Protein AF-A0A2X2BT70-F1 (afdb_monomer_lite)

Foldseek 3Di:
DCLCLLQLLVCVVVVLVVVVVVVVVVPPPDDDDDDDDDDDDDPPPPPVPPPPPPPCVPDPPPVPPPPPPPPPVVCPVVVCVVVVVVCCVVVVDQKDKDWDDDPPDIDIDIDHAPDPPGPHIDDPPDDDDPPSVSLVVSVVVVVVCVVVVNDDQQAACQVVAPPPADAAFPDPVFGQGNVLSSQQQQQDDPDQPDDDPPDDPSPPDHPVNSRVSRNPDYGDHGGPPDHDDD

Radius of gyration: 25.22 Å; chains: 1; bounding box: 79×51×59 Å

Secondary structure (DSSP, 8-state):
-HHHHHHHHHHHHHHHHHHHHHHHGGGSS--------------------------TTSS--GGGS-----S-TTSHHHHHHHHHHHHHHHH--SEEEEEEEETTEEEEEEEE-SSTT--PPP-TT-----GGGHHHHHHHHHHHHHHTTS--TTSBGGGG-STTPPPP-SSTT---BHHHHHTT-S---SSPTTPPTTPPTT--S-HHHHHHHHTT---SS-TTS-PPP-

InterPro domains:
  IPR001466 Beta-lactamase-related [PF00144] (81-197)
  IPR012338 Beta-lactamase/transpeptidase-like [G3DSA:3.40.710.10] (72-228)
  IPR012338 Beta-lactamase/transpeptidase-like [SSF56601] (76-225)

Organism: Proteus mirabilis (NCBI:txid584)

pLDDT: mean 76.29, std 24.92, range [29.11, 98.25]

Sequence (230 aa):
MADLFCSLFFHLTRYVDHKMKKHLLKYLLIPVALLTLNACSQRATVTPTLPAKFNQHNVPELSQWPTTLSPKANNSREIFDKYAQQIYQKSNPQGMVIVMINNTQSLNRAFGTTSPDSRQTPSMNSLIRIASITKLMTSEVMLKLQDDGKLLVTDPLQKYSYYGVDIPLVNNQSPIRLYHLATHTSGFPREQPGGKWGRPVFIWPTHGDRWNWLKKASLTTPAGQSALLF

Structure (mmCIF, N/CA/C/O backbone):
data_AF-A0A2X2BT70-F1
#
_entry.id   AF-A0A2X2BT70-F1
#
loop_
_atom_site.group_PDB
_atom_site.id
_atom_site.type_symbol
_atom_site.label_atom_id
_atom_site.label_alt_id
_atom_site.label_comp_id
_atom_site.label_asym_id
_atom_site.label_entity_id
_atom_site.label_seq_id
_atom_site.pdbx_PDB_ins_code
_atom_site.Cartn_x
_atom_site.Cartn_y
_atom_site.Cartn_z
_atom_site.occupancy
_atom_site.B_iso_or_equiv
_atom_site.auth_seq_id
_atom_site.auth_comp_id
_atom_site.auth_asym_id
_atom_site.auth_atom_id
_atom_site.pdbx_PDB_model_num
ATOM 1 N N . MET A 1 1 ? 3.195 2.213 8.138 1.00 38.44 1 MET A N 1
ATOM 2 C CA . MET A 1 1 ? 1.776 2.688 8.123 1.00 38.44 1 MET A CA 1
ATOM 3 C C . MET A 1 1 ? 1.007 1.919 7.096 1.00 38.44 1 MET A C 1
ATOM 5 O O . MET A 1 1 ? -0.106 1.466 7.331 1.00 38.44 1 MET A O 1
ATOM 9 N N . ALA A 1 2 ? 1.689 1.710 5.972 1.00 29.11 2 ALA A N 1
ATOM 10 C CA . ALA A 1 2 ? 1.466 0.651 5.020 1.00 29.11 2 ALA A CA 1
ATOM 11 C C . ALA A 1 2 ? 1.182 -0.719 5.632 1.00 29.11 2 ALA A C 1
ATOM 13 O O . ALA A 1 2 ? 0.254 -1.366 5.167 1.00 29.11 2 ALA A O 1
ATOM 14 N N . ASP A 1 3 ? 1.921 -1.145 6.658 1.00 41.78 3 ASP A N 1
ATOM 15 C CA . ASP A 1 3 ? 1.785 -2.522 7.133 1.00 41.78 3 ASP A CA 1
ATOM 16 C C . ASP A 1 3 ? 0.487 -2.745 7.913 1.00 41.78 3 ASP A C 1
ATOM 18 O O . ASP A 1 3 ? -0.073 -3.831 7.822 1.00 41.78 3 ASP A O 1
ATOM 22 N N . LEU A 1 4 ? -0.067 -1.732 8.592 1.00 45.22 4 LEU A N 1
ATOM 23 C CA . LEU A 1 4 ? -1.409 -1.835 9.175 1.00 45.22 4 LEU A CA 1
ATOM 24 C C . LEU A 1 4 ? -2.490 -1.756 8.091 1.00 45.22 4 LEU A C 1
ATOM 26 O O . LEU A 1 4 ? -3.261 -2.699 7.982 1.00 45.22 4 LEU A O 1
ATOM 30 N N . PHE A 1 5 ? -2.528 -0.725 7.239 1.00 46.59 5 PHE A N 1
ATOM 31 C CA . PHE A 1 5 ? -3.588 -0.607 6.220 1.00 46.59 5 PHE A CA 1
ATOM 32 C C . PHE A 1 5 ? -3.583 -1.768 5.214 1.00 46.59 5 PHE A C 1
ATOM 34 O O . PHE A 1 5 ? -4.603 -2.425 5.018 1.00 46.59 5 PHE A O 1
ATOM 41 N N . CYS A 1 6 ? -2.424 -2.075 4.626 1.00 38.56 6 CYS A N 1
ATOM 42 C CA . CYS A 1 6 ? -2.288 -3.144 3.642 1.00 38.56 6 CYS A CA 1
ATOM 43 C C . CYS A 1 6 ? -2.606 -4.508 4.276 1.00 38.56 6 CYS A C 1
ATOM 45 O O . CYS A 1 6 ? -3.385 -5.283 3.724 1.00 38.56 6 CYS A O 1
ATOM 47 N N . SER A 1 7 ? -2.106 -4.782 5.487 1.00 46.34 7 SER A N 1
ATOM 48 C CA . SER A 1 7 ? -2.337 -6.083 6.124 1.00 46.34 7 SER A CA 1
ATOM 49 C C . SER A 1 7 ? -3.709 -6.231 6.796 1.00 46.34 7 SER A C 1
ATOM 51 O O . SER A 1 7 ? -4.182 -7.362 6.928 1.00 46.34 7 SER A O 1
ATOM 53 N N . LEU A 1 8 ? -4.364 -5.152 7.247 1.00 46.44 8 LEU A N 1
ATOM 54 C CA . LEU A 1 8 ? -5.773 -5.198 7.675 1.00 46.44 8 LEU A CA 1
ATOM 55 C C . LEU A 1 8 ? -6.682 -5.479 6.475 1.00 46.44 8 LEU A C 1
ATOM 57 O O . LEU A 1 8 ? -7.614 -6.275 6.571 1.00 46.44 8 LEU A O 1
ATOM 61 N N . PHE A 1 9 ? -6.377 -4.882 5.328 1.00 46.59 9 PHE A N 1
ATOM 62 C CA . PHE A 1 9 ? -7.241 -4.956 4.164 1.00 46.59 9 PHE A CA 1
ATOM 63 C C . PHE A 1 9 ? -7.140 -6.283 3.391 1.00 46.59 9 PHE A C 1
ATOM 65 O O . PHE A 1 9 ? -8.173 -6.827 3.002 1.00 46.59 9 PHE A O 1
ATOM 72 N N . PHE A 1 10 ? -5.954 -6.901 3.276 1.00 42.78 10 PHE A N 1
ATOM 73 C CA . PHE A 1 10 ? -5.817 -8.266 2.719 1.00 42.78 10 PHE A CA 1
ATOM 74 C C . PHE A 1 10 ? -6.661 -9.329 3.454 1.00 42.78 10 PHE A C 1
ATOM 76 O O . PHE A 1 10 ? -6.827 -10.437 2.950 1.00 42.78 10 PHE A O 1
ATOM 83 N N . HIS A 1 11 ? -7.177 -9.025 4.651 1.00 47.62 11 HIS A N 1
ATOM 84 C CA . HIS A 1 11 ? -8.076 -9.902 5.403 1.00 47.62 11 HIS A CA 1
ATOM 85 C C . HIS A 1 11 ? -9.544 -9.447 5.393 1.00 47.62 11 HIS A C 1
ATOM 87 O O . HIS A 1 11 ? -10.414 -10.279 5.637 1.00 47.62 11 HIS A O 1
ATOM 93 N N . LEU A 1 12 ? -9.857 -8.192 5.041 1.00 46.84 12 LEU A N 1
A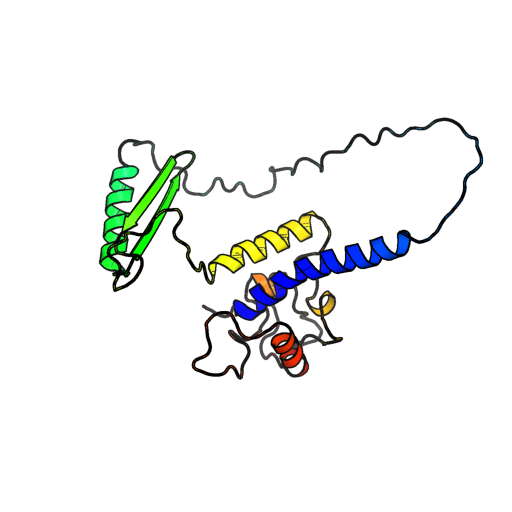TOM 94 C CA . LEU A 1 12 ? -11.241 -7.766 4.771 1.00 46.84 12 LEU A CA 1
ATOM 95 C C . LEU A 1 12 ? -11.845 -8.569 3.610 1.00 46.84 12 LEU A C 1
ATOM 97 O O . LEU A 1 12 ? -12.989 -9.012 3.692 1.00 46.84 12 LEU A O 1
ATOM 101 N N . THR A 1 13 ? -11.048 -8.862 2.582 1.00 38.34 13 THR A N 1
ATOM 102 C CA . THR A 1 13 ? -11.440 -9.765 1.488 1.00 38.34 13 THR A CA 1
ATOM 103 C C . THR A 1 13 ? -11.737 -11.182 1.986 1.00 38.34 13 THR A C 1
ATOM 105 O O . THR A 1 13 ? -12.748 -11.768 1.603 1.00 38.34 13 THR A O 1
ATOM 108 N N . ARG A 1 14 ? -10.921 -11.712 2.911 1.00 44.56 14 ARG A N 1
ATOM 109 C CA . ARG A 1 14 ? -11.158 -13.019 3.552 1.00 44.56 14 ARG A CA 1
ATOM 110 C C . ARG A 1 14 ? -12.390 -13.030 4.463 1.00 44.56 14 ARG A C 1
ATOM 112 O O . ARG A 1 14 ? -13.030 -14.070 4.569 1.00 44.56 14 ARG A O 1
ATOM 119 N N . TYR A 1 15 ? -12.747 -11.915 5.105 1.00 50.72 15 TYR A N 1
ATOM 120 C CA . TYR A 1 15 ? -13.965 -11.812 5.923 1.00 50.72 15 TYR A CA 1
ATOM 121 C C . TYR A 1 15 ? -15.234 -11.910 5.085 1.00 50.72 15 TYR A C 1
ATOM 123 O O . TYR A 1 15 ? -16.140 -12.663 5.441 1.00 50.72 15 TYR A O 1
ATOM 131 N N . VAL A 1 16 ? -15.295 -11.171 3.972 1.00 52.75 16 VAL A N 1
ATOM 132 C CA . VAL A 1 16 ? -16.426 -11.239 3.036 1.00 52.75 16 VAL A CA 1
ATOM 133 C C . VAL A 1 16 ? -16.605 -12.681 2.553 1.00 52.75 16 VAL A C 1
ATOM 135 O O . VAL A 1 16 ? -17.711 -13.217 2.619 1.00 52.75 16 VAL A O 1
ATOM 138 N N . ASP A 1 17 ? -15.508 -13.342 2.182 1.00 44.97 17 ASP A N 1
ATOM 139 C CA . ASP A 1 17 ? -15.514 -14.732 1.717 1.00 44.97 17 ASP A CA 1
ATOM 140 C C . ASP A 1 17 ? -15.921 -15.729 2.834 1.00 44.97 17 ASP A C 1
ATOM 142 O O . ASP A 1 17 ? -16.786 -16.593 2.655 1.00 44.97 17 ASP A O 1
ATOM 146 N N . HIS A 1 18 ? -15.405 -15.557 4.058 1.00 42.81 18 HIS A N 1
ATOM 147 C CA . HIS A 1 18 ? -15.751 -16.411 5.202 1.00 42.81 18 HIS A CA 1
ATOM 148 C C . HIS A 1 18 ? -17.211 -16.226 5.663 1.00 42.81 18 HIS A C 1
ATOM 150 O O . HIS A 1 18 ? -17.882 -17.211 6.003 1.00 42.81 18 HIS A O 1
ATOM 156 N N . LYS A 1 19 ? -17.737 -14.993 5.693 1.00 44.28 19 LYS A N 1
ATOM 157 C CA . LYS A 1 19 ? -19.137 -14.720 6.067 1.00 44.28 19 LYS A CA 1
ATOM 158 C C . LYS A 1 19 ? -20.101 -15.306 5.030 1.00 44.28 19 LYS A C 1
ATOM 160 O O . LYS A 1 19 ? -21.119 -15.875 5.426 1.00 44.28 19 LYS A O 1
ATOM 165 N N . MET A 1 20 ? -19.747 -15.265 3.742 1.00 48.16 20 MET A N 1
ATOM 166 C CA . MET A 1 20 ? -20.510 -15.914 2.668 1.00 48.16 20 MET A CA 1
ATOM 167 C C . MET A 1 20 ? -20.534 -17.441 2.815 1.00 48.16 20 MET A C 1
ATOM 169 O O . MET A 1 20 ? -21.615 -18.031 2.805 1.00 48.16 20 MET A O 1
ATOM 173 N N . LYS A 1 21 ? -19.388 -18.094 3.058 1.00 46.50 21 LYS A N 1
ATOM 174 C CA . LYS A 1 21 ? -19.335 -19.555 3.273 1.00 46.50 21 LYS A CA 1
ATOM 175 C C . LYS A 1 21 ? -20.106 -20.020 4.508 1.00 46.50 21 LYS A C 1
ATOM 177 O O . LYS A 1 21 ? -20.779 -21.044 4.453 1.00 46.50 21 LYS A O 1
ATOM 182 N N . LYS A 1 22 ? -20.061 -19.267 5.613 1.00 45.66 22 LYS A N 1
ATOM 183 C CA . LYS A 1 22 ? -20.788 -19.619 6.848 1.00 45.66 22 LYS A CA 1
ATOM 184 C C . LYS A 1 22 ? -22.307 -19.472 6.697 1.00 45.66 22 LYS A C 1
ATOM 186 O O . LYS A 1 22 ? -23.046 -20.193 7.364 1.00 45.66 22 LYS A O 1
ATOM 191 N N . HIS A 1 23 ? -22.769 -18.568 5.828 1.00 48.38 23 HIS A N 1
ATOM 192 C CA . HIS A 1 23 ? -24.188 -18.459 5.489 1.00 48.38 23 HIS A CA 1
ATOM 193 C C . HIS A 1 23 ? -24.633 -19.533 4.491 1.00 48.38 23 HIS A C 1
ATOM 195 O O . HIS A 1 23 ? -25.683 -20.123 4.709 1.00 48.38 23 HIS A O 1
ATOM 201 N N . LEU A 1 24 ? -23.823 -19.857 3.477 1.00 48.59 24 LEU A N 1
ATOM 202 C CA . LEU A 1 24 ? -24.111 -20.926 2.508 1.00 48.59 24 LEU A CA 1
ATOM 203 C C . LEU A 1 24 ? -24.132 -22.325 3.146 1.00 48.59 24 LEU A C 1
ATOM 205 O O . LEU A 1 24 ? -25.005 -23.126 2.829 1.00 48.59 24 LEU A O 1
ATOM 209 N N . LEU A 1 25 ? -23.243 -22.605 4.106 1.00 40.69 25 LEU A N 1
ATOM 210 C CA . LEU A 1 25 ? -23.190 -23.907 4.784 1.00 40.69 25 LEU A CA 1
ATOM 211 C C . LEU A 1 25 ? -24.408 -24.166 5.692 1.00 40.69 25 LEU A C 1
ATOM 213 O O . LEU A 1 25 ? -24.753 -25.316 5.943 1.00 40.69 25 LEU A O 1
ATOM 217 N N . LYS A 1 26 ? -25.092 -23.110 6.157 1.00 46.50 26 LYS A N 1
ATOM 218 C CA . LYS A 1 26 ? -26.313 -23.235 6.973 1.00 46.50 26 LYS A CA 1
ATOM 219 C C . LYS A 1 26 ? -27.559 -23.612 6.167 1.00 46.50 26 LYS A C 1
ATOM 221 O O . LYS A 1 26 ? -28.517 -24.086 6.765 1.00 46.50 26 LYS A O 1
ATOM 226 N N . TYR A 1 27 ? -27.545 -23.437 4.846 1.00 53.91 27 TYR A N 1
ATOM 227 C CA . TYR A 1 27 ? -28.687 -23.742 3.976 1.00 53.91 27 TYR A CA 1
ATOM 228 C C . TYR A 1 27 ? -28.526 -25.051 3.185 1.00 53.91 27 TYR A C 1
ATOM 230 O O . TYR A 1 27 ? -29.408 -25.398 2.409 1.00 53.91 27 TYR A O 1
ATOM 238 N N . LEU A 1 28 ? -27.440 -25.806 3.403 1.00 45.28 28 LEU A N 1
ATOM 239 C CA . LEU A 1 28 ? -27.168 -27.071 2.702 1.00 45.28 28 LEU A CA 1
ATOM 240 C C . LEU A 1 28 ? -27.699 -28.327 3.437 1.00 45.28 28 LEU A C 1
ATOM 242 O O . LEU A 1 28 ? -27.498 -29.437 2.960 1.00 45.28 28 LEU A O 1
ATOM 246 N N . LEU A 1 29 ? -28.361 -28.191 4.594 1.00 39.81 29 LEU A N 1
ATOM 247 C CA . LEU A 1 29 ? -28.785 -29.334 5.430 1.00 39.81 29 LEU A CA 1
ATOM 248 C C . LEU A 1 29 ? -30.270 -29.320 5.834 1.00 39.81 29 LEU A C 1
ATOM 250 O O . LEU A 1 29 ? -30.625 -29.817 6.899 1.00 39.81 29 LEU A O 1
ATOM 254 N N . ILE A 1 30 ? -31.160 -28.786 4.996 1.00 42.28 30 ILE A N 1
ATOM 255 C CA . ILE A 1 30 ? -32.608 -28.943 5.200 1.00 42.28 30 ILE A CA 1
ATOM 256 C C . ILE A 1 30 ? -33.180 -29.699 3.991 1.00 42.28 30 ILE A C 1
ATOM 258 O O . ILE A 1 30 ? -33.215 -29.131 2.899 1.00 42.28 30 ILE A O 1
ATOM 262 N N . PRO A 1 31 ? -33.623 -30.962 4.138 1.00 48.47 31 PRO A N 1
ATOM 263 C CA . PRO A 1 31 ? -34.327 -31.661 3.077 1.00 48.47 31 PRO A CA 1
ATOM 264 C C . PRO A 1 31 ? -35.810 -31.280 3.153 1.00 48.47 31 PRO A C 1
ATOM 266 O O . PRO A 1 31 ? -36.484 -31.608 4.126 1.00 48.47 31 PRO A O 1
ATOM 269 N N . VAL A 1 32 ? -36.335 -30.590 2.140 1.00 39.47 32 VAL A N 1
ATOM 270 C CA . VAL A 1 32 ? -37.787 -30.415 1.985 1.00 39.47 32 VAL A CA 1
ATOM 271 C C . VAL A 1 32 ? -38.216 -31.068 0.684 1.00 39.47 32 VAL A C 1
ATOM 273 O O . VAL A 1 32 ? -37.882 -30.617 -0.411 1.00 39.47 32 VAL A O 1
ATOM 276 N N . ALA A 1 33 ? -38.921 -32.182 0.860 1.00 37.12 33 ALA A N 1
ATOM 277 C CA . ALA A 1 33 ? -39.651 -32.896 -0.165 1.00 37.12 33 ALA A CA 1
ATOM 278 C C . ALA A 1 33 ? -40.861 -32.079 -0.665 1.00 37.12 33 ALA A C 1
ATOM 280 O O . ALA A 1 33 ? -41.344 -31.155 -0.019 1.00 37.12 33 ALA A O 1
ATOM 281 N N . LEU A 1 34 ? -41.282 -32.449 -1.867 1.00 41.97 34 LEU A N 1
ATOM 282 C CA . LEU A 1 34 ? -42.057 -31.723 -2.871 1.00 41.97 34 LEU A CA 1
ATOM 283 C C . LEU A 1 34 ? -43.584 -31.632 -2.597 1.00 41.97 34 LEU A C 1
ATOM 285 O O . LEU A 1 34 ? -44.111 -32.469 -1.872 1.00 41.97 34 LEU A O 1
ATOM 289 N N . LEU A 1 35 ? -44.257 -30.742 -3.365 1.00 40.06 35 LEU A N 1
ATOM 290 C CA . LEU A 1 35 ? -45.689 -30.707 -3.797 1.00 40.06 35 LEU A CA 1
ATOM 291 C C . LEU A 1 35 ? -46.615 -29.744 -2.993 1.00 40.06 35 LEU A C 1
ATOM 293 O O . LEU A 1 35 ? -46.573 -29.745 -1.776 1.00 40.06 35 LEU A O 1
ATOM 297 N N . THR A 1 36 ? -47.480 -28.874 -3.557 1.00 39.12 36 THR A N 1
ATOM 298 C CA . THR A 1 36 ? -48.238 -28.869 -4.833 1.00 39.12 36 THR A CA 1
ATOM 299 C C . THR A 1 36 ? -48.623 -27.457 -5.363 1.00 39.12 36 THR A C 1
ATOM 301 O O . THR A 1 36 ? -48.727 -26.488 -4.623 1.00 39.12 36 THR A O 1
ATOM 304 N N . LEU A 1 37 ? -48.817 -27.449 -6.691 1.00 42.47 37 LEU A N 1
ATOM 305 C CA . LEU A 1 37 ? -49.589 -26.671 -7.688 1.00 42.47 37 LEU A CA 1
ATOM 306 C C . LEU A 1 37 ? -50.474 -25.429 -7.384 1.00 42.47 37 LEU A C 1
ATOM 308 O O . LEU A 1 37 ? -51.197 -25.346 -6.401 1.00 42.47 37 LEU A O 1
ATOM 312 N N . ASN A 1 38 ? -50.554 -24.627 -8.466 1.00 40.16 38 ASN A N 1
ATOM 313 C CA . ASN A 1 38 ? -51.571 -23.659 -8.924 1.00 40.16 38 ASN A CA 1
ATOM 314 C C . ASN A 1 38 ? -51.517 -22.203 -8.425 1.00 40.16 38 ASN A C 1
ATOM 316 O O . ASN A 1 38 ? -52.105 -21.862 -7.410 1.00 40.16 38 ASN A O 1
ATOM 320 N N . ALA A 1 39 ? -50.978 -21.307 -9.265 1.00 33.88 39 ALA A N 1
ATOM 321 C CA . ALA A 1 39 ? -51.803 -20.360 -10.031 1.00 33.88 39 ALA A CA 1
ATOM 322 C C . ALA A 1 39 ? -50.973 -19.552 -11.052 1.00 33.88 39 ALA A C 1
ATOM 324 O O . ALA A 1 39 ? -49.797 -19.259 -10.858 1.00 33.88 39 ALA A O 1
ATOM 325 N N . CYS A 1 40 ? -51.641 -19.241 -12.160 1.00 31.59 40 CYS A N 1
ATOM 326 C CA . CYS A 1 40 ? -51.244 -18.492 -13.345 1.00 31.59 40 CYS A CA 1
ATOM 327 C C . CYS A 1 40 ? -50.223 -17.348 -13.207 1.00 31.59 40 CYS A C 1
ATOM 329 O O . CYS A 1 40 ? -50.360 -16.438 -12.400 1.00 31.59 40 CYS A O 1
ATOM 331 N N . SER A 1 41 ? -49.343 -17.325 -14.213 1.00 42.22 41 SER A N 1
ATOM 332 C CA . SER A 1 41 ? -49.025 -16.155 -15.041 1.00 42.22 41 SER A CA 1
ATOM 333 C C . SER A 1 41 ? -48.640 -14.866 -14.314 1.00 42.22 41 SER A C 1
ATOM 335 O O . SER A 1 41 ? -49.427 -13.932 -14.222 1.00 42.22 41 SER A O 1
ATOM 337 N N . GLN A 1 42 ? -47.358 -14.776 -13.974 1.00 34.75 42 GLN A N 1
ATOM 338 C CA . GLN A 1 42 ? -46.485 -13.691 -14.428 1.00 34.75 42 GLN A CA 1
ATOM 339 C C . GLN A 1 42 ? -45.047 -14.197 -14.315 1.00 34.75 42 GLN A C 1
ATOM 341 O O . GLN A 1 42 ? -44.414 -14.131 -13.263 1.00 34.75 42 GLN A O 1
ATOM 346 N N . ARG A 1 43 ? -44.503 -14.731 -15.414 1.00 37.19 43 ARG A N 1
ATOM 347 C CA . ARG A 1 43 ? -43.050 -14.785 -15.545 1.00 37.19 43 ARG A CA 1
ATOM 348 C C . ARG A 1 43 ? -42.630 -13.347 -15.799 1.00 37.19 43 ARG A C 1
ATOM 350 O O . ARG A 1 43 ? -42.645 -12.896 -16.938 1.00 37.19 43 ARG A O 1
ATOM 357 N N . ALA A 1 44 ? -42.320 -12.612 -14.734 1.00 36.81 44 ALA A N 1
ATOM 358 C CA . ALA A 1 44 ? -41.473 -11.448 -14.886 1.00 36.81 44 ALA A CA 1
ATOM 359 C C . ALA A 1 44 ? -40.180 -11.986 -15.495 1.00 36.81 44 ALA A C 1
ATOM 361 O O . ALA A 1 44 ? -39.418 -12.709 -14.848 1.00 36.81 44 ALA A O 1
ATOM 362 N N . THR A 1 45 ? -39.987 -11.733 -16.784 1.00 30.09 45 THR A N 1
ATOM 363 C CA . THR A 1 45 ? -38.677 -11.802 -17.401 1.00 30.09 45 THR A CA 1
ATOM 364 C C . THR A 1 45 ? -37.833 -10.850 -16.572 1.00 30.09 45 THR A C 1
ATOM 366 O O . THR A 1 45 ? -37.910 -9.635 -16.733 1.00 30.09 45 THR A O 1
ATOM 369 N N . VAL A 1 46 ? -37.077 -11.385 -15.613 1.00 34.44 46 VAL A N 1
ATOM 370 C CA . VAL A 1 46 ? -35.931 -10.670 -15.073 1.00 34.44 46 VAL A CA 1
ATOM 371 C C . VAL A 1 46 ? -34.948 -10.676 -16.227 1.00 34.44 46 VAL A C 1
ATOM 373 O O . VAL A 1 46 ? -34.089 -11.547 -16.348 1.00 34.44 46 VAL A O 1
ATOM 376 N N . THR A 1 47 ? -35.160 -9.742 -17.154 1.00 31.25 47 THR A N 1
ATOM 377 C CA . THR A 1 47 ? -34.101 -9.247 -18.011 1.00 31.25 47 THR A CA 1
ATOM 378 C C . THR A 1 47 ? -32.946 -8.993 -17.056 1.00 31.25 47 THR A C 1
ATOM 380 O O . THR A 1 47 ? -33.166 -8.316 -16.047 1.00 31.25 47 THR A O 1
ATOM 383 N N . PRO A 1 48 ? -31.754 -9.564 -17.278 1.00 33.53 48 PRO A N 1
ATOM 384 C CA . PRO A 1 48 ? -30.602 -9.137 -16.521 1.00 33.53 48 PRO A CA 1
ATOM 385 C C . PRO A 1 48 ? -30.458 -7.657 -16.846 1.00 33.53 48 PRO A C 1
ATOM 387 O O . PRO A 1 48 ? -30.016 -7.285 -17.934 1.00 33.53 48 PRO A O 1
ATOM 390 N N . THR A 1 49 ? -30.935 -6.800 -15.946 1.00 31.52 49 THR A N 1
ATOM 391 C CA . THR A 1 49 ? -30.619 -5.390 -15.984 1.00 31.52 49 THR A CA 1
ATOM 392 C C . THR A 1 49 ? -29.126 -5.390 -15.747 1.00 31.52 49 THR A C 1
ATOM 394 O O . THR A 1 49 ? -28.662 -5.563 -14.619 1.00 31.52 49 THR A O 1
ATOM 397 N N . LEU A 1 50 ? -28.368 -5.303 -16.845 1.00 38.66 50 LEU A N 1
ATOM 398 C CA . LEU A 1 50 ? -26.999 -4.825 -16.811 1.00 38.66 50 LEU A CA 1
ATOM 399 C C . LEU A 1 50 ? -26.991 -3.695 -15.781 1.00 38.66 50 LEU A C 1
ATOM 401 O O . LEU A 1 50 ? -27.876 -2.829 -15.875 1.00 38.66 50 LEU A O 1
ATOM 405 N N . PRO A 1 51 ? -26.088 -3.724 -14.781 1.00 41.16 51 PRO A N 1
ATOM 406 C CA . PRO A 1 51 ? -25.976 -2.613 -13.851 1.00 41.16 51 PRO A CA 1
ATOM 407 C C . PRO A 1 51 ? -25.981 -1.348 -14.696 1.00 41.16 51 PRO A C 1
ATOM 409 O O . PRO A 1 51 ? -25.309 -1.319 -15.735 1.00 41.16 51 PRO A O 1
ATOM 412 N N . ALA A 1 52 ? -26.852 -0.399 -14.324 1.00 36.69 52 ALA A N 1
ATOM 413 C CA . ALA A 1 52 ? -27.056 0.838 -15.061 1.00 36.69 52 ALA A CA 1
ATOM 414 C C . ALA A 1 52 ? -25.693 1.296 -15.561 1.00 36.69 52 ALA A C 1
ATOM 416 O O . ALA A 1 52 ? -24.787 1.444 -14.734 1.00 36.69 52 ALA A O 1
ATOM 417 N N . LYS A 1 53 ? -25.531 1.375 -16.898 1.00 31.16 53 LYS A N 1
ATOM 418 C CA . LYS A 1 53 ? -24.290 1.828 -17.533 1.00 31.16 53 LYS A CA 1
ATOM 419 C C . LYS A 1 53 ? -23.798 2.968 -16.675 1.00 31.16 53 LYS A C 1
ATOM 421 O O . LYS A 1 53 ? -24.533 3.941 -16.514 1.00 31.16 53 LYS A O 1
ATOM 426 N N . PHE A 1 54 ? -22.640 2.776 -16.054 1.00 34.34 54 PHE A N 1
ATOM 427 C CA . PHE A 1 54 ? -22.033 3.791 -15.226 1.00 34.34 54 PHE A CA 1
ATOM 428 C C . PHE A 1 54 ? -22.074 5.073 -16.051 1.00 34.34 54 PHE A C 1
ATOM 430 O O . PHE A 1 54 ? -21.471 5.127 -17.125 1.00 34.34 54 PHE A O 1
ATOM 437 N N . ASN A 1 55 ? -22.926 6.020 -15.650 1.00 36.69 55 ASN A N 1
ATOM 438 C CA . ASN A 1 55 ? -23.154 7.227 -16.422 1.00 36.69 55 ASN A CA 1
ATOM 439 C C . ASN A 1 55 ? -21.871 8.030 -16.260 1.00 36.69 55 ASN A C 1
ATOM 441 O O . ASN A 1 55 ? -21.690 8.768 -15.294 1.00 36.69 55 ASN A O 1
ATOM 445 N N . GLN A 1 56 ? -20.957 7.837 -17.211 1.00 38.41 56 GLN A N 1
ATOM 446 C CA . GLN A 1 56 ? -19.655 8.494 -17.287 1.00 38.41 56 GLN A CA 1
ATOM 447 C C . GLN A 1 56 ? -19.773 10.024 -17.359 1.00 38.41 56 GLN A C 1
ATOM 449 O O . GLN A 1 56 ? -18.764 10.708 -17.380 1.00 38.41 56 GLN A O 1
ATOM 454 N N . HIS A 1 57 ? -20.988 10.574 -17.392 1.00 35.28 57 HIS A N 1
ATOM 455 C CA . HIS A 1 57 ? -21.246 11.999 -17.545 1.00 35.28 57 HIS A CA 1
ATOM 456 C C . HIS A 1 57 ? -20.918 12.831 -16.296 1.00 35.28 57 HIS A C 1
ATOM 458 O O . HIS A 1 57 ? -20.756 14.037 -16.431 1.00 35.28 57 HIS A O 1
ATOM 464 N N . ASN A 1 58 ? -20.754 12.218 -15.113 1.00 36.31 58 ASN A N 1
ATOM 465 C CA . ASN A 1 58 ? -20.415 12.946 -13.877 1.00 36.31 58 ASN A CA 1
ATOM 466 C C . ASN A 1 58 ? -19.181 12.410 -13.132 1.00 36.31 58 ASN A C 1
ATOM 468 O O . ASN A 1 58 ? -18.886 12.865 -12.026 1.00 36.31 58 ASN A O 1
ATOM 472 N N . VAL A 1 59 ? -18.427 11.482 -13.723 1.00 36.16 59 VAL A N 1
ATOM 473 C CA . VAL A 1 59 ? -17.027 11.315 -13.319 1.00 36.16 59 VAL A CA 1
ATOM 474 C C . VAL A 1 59 ? -16.259 12.409 -14.039 1.00 36.16 59 VAL A C 1
ATOM 476 O O . VAL A 1 59 ? -16.440 12.513 -15.251 1.00 36.16 59 VAL A O 1
ATOM 479 N N . PRO A 1 60 ? -15.444 13.236 -13.352 1.00 36.81 60 PRO A N 1
ATOM 480 C CA . PRO A 1 60 ? -14.517 14.107 -14.051 1.00 36.81 60 PRO A CA 1
ATOM 481 C C . PRO A 1 60 ? -13.723 13.202 -14.977 1.00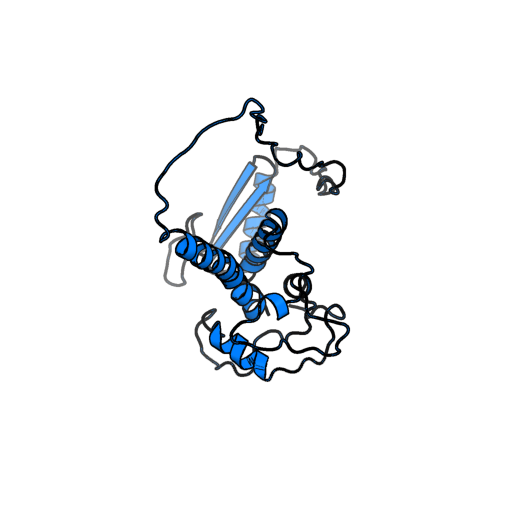 36.81 60 PRO A C 1
ATOM 483 O O . PRO A 1 60 ? -12.981 12.332 -14.514 1.00 36.81 60 PRO A O 1
ATOM 486 N N . GLU A 1 61 ? -13.980 13.330 -16.274 1.00 37.56 61 GLU A N 1
ATOM 487 C CA . GLU A 1 61 ? -13.252 12.610 -17.290 1.00 37.56 61 GLU A CA 1
ATOM 488 C C . GLU A 1 61 ? -11.771 12.803 -16.951 1.00 37.56 61 GLU A C 1
ATOM 490 O O . GLU A 1 61 ? -11.297 13.925 -16.751 1.00 37.56 61 GLU A O 1
ATOM 495 N N . LEU A 1 62 ? -11.020 11.710 -16.829 1.00 39.44 62 LEU A N 1
ATOM 496 C CA . LEU A 1 62 ? -9.564 11.763 -16.685 1.00 39.44 62 LEU A CA 1
ATOM 497 C C . LEU A 1 62 ? -8.907 12.287 -17.988 1.00 39.44 62 LEU A C 1
ATOM 499 O O . LEU A 1 62 ? -7.778 11.926 -18.299 1.00 39.44 62 LEU A O 1
ATOM 503 N N . SER A 1 63 ? -9.598 13.135 -18.757 1.00 40.38 63 SER A N 1
ATOM 504 C CA . SER A 1 63 ? -9.161 13.785 -19.992 1.00 40.38 63 SER A CA 1
ATOM 505 C C . SER A 1 63 ? -8.222 14.958 -19.748 1.00 40.38 63 SER A C 1
ATOM 507 O O . SER A 1 63 ? -7.581 15.423 -20.682 1.00 40.38 63 SER A O 1
ATOM 509 N N . GLN A 1 64 ? -8.067 15.411 -18.500 1.00 41.50 64 GLN A N 1
ATOM 510 C CA . GLN A 1 64 ? -7.129 16.488 -18.169 1.00 41.50 64 GLN A CA 1
ATOM 511 C C . GLN A 1 64 ? -5.705 16.019 -17.828 1.00 41.50 64 GLN A C 1
ATOM 513 O O . GLN A 1 64 ? -4.885 16.818 -17.377 1.00 41.50 64 GLN A O 1
ATOM 518 N N . TRP A 1 65 ? -5.357 14.750 -18.070 1.00 31.34 65 TRP A N 1
ATOM 519 C CA . TRP A 1 65 ? -3.941 14.447 -18.296 1.00 31.34 65 TRP A CA 1
ATOM 520 C C . TRP A 1 65 ? -3.541 15.202 -19.563 1.00 31.34 65 TRP A C 1
ATOM 522 O O . TRP A 1 65 ? -4.254 15.054 -20.555 1.00 31.34 65 TRP A O 1
ATOM 532 N N . PRO A 1 66 ? -2.470 16.018 -19.563 1.00 35.84 66 PRO A N 1
ATOM 533 C CA . PRO A 1 66 ? -2.125 16.851 -20.709 1.00 35.84 66 PRO A CA 1
ATOM 534 C C . PRO A 1 66 ? -2.008 15.981 -21.963 1.00 35.84 66 PRO A C 1
ATOM 536 O O . PRO A 1 66 ? -1.007 15.304 -22.182 1.00 35.84 66 PRO A O 1
ATOM 539 N N . THR A 1 67 ? -3.058 15.980 -22.788 1.00 46.66 67 THR A N 1
ATOM 540 C CA . THR A 1 67 ? -3.119 15.203 -24.033 1.00 46.66 67 THR A CA 1
ATOM 541 C C . THR A 1 67 ? -2.343 15.910 -25.141 1.00 46.66 67 THR A C 1
ATOM 543 O O . THR A 1 67 ? -2.121 15.362 -26.215 1.00 46.66 67 THR A O 1
ATOM 546 N N . THR A 1 68 ? -1.831 17.110 -24.866 1.00 41.31 68 THR A N 1
ATOM 547 C CA . THR A 1 68 ? -0.875 17.815 -25.714 1.00 41.31 68 THR A CA 1
ATOM 548 C C . THR A 1 68 ? 0.554 17.325 -25.474 1.00 41.31 68 THR A C 1
ATOM 550 O O . THR A 1 68 ? 1.483 18.123 -25.360 1.00 41.31 68 THR A O 1
ATOM 553 N N . LEU A 1 69 ? 0.773 16.008 -25.468 1.00 46.69 69 LEU A N 1
ATOM 554 C CA . LEU A 1 69 ? 1.990 15.495 -26.089 1.00 46.69 69 LEU A CA 1
ATOM 555 C C . LEU A 1 69 ? 1.707 15.476 -27.588 1.00 46.69 69 LEU A C 1
ATOM 557 O O . LEU A 1 69 ? 1.210 14.505 -28.148 1.00 46.69 69 LEU A O 1
ATOM 561 N N . SER A 1 70 ? 1.954 16.641 -28.188 1.00 42.41 70 SER A N 1
ATOM 562 C CA . SER A 1 70 ? 1.926 16.903 -29.624 1.00 42.41 70 SER A CA 1
ATOM 563 C C . SER A 1 70 ? 2.398 15.682 -30.432 1.00 42.41 70 SER A C 1
ATOM 565 O O . SER A 1 70 ? 3.436 15.101 -30.091 1.00 42.41 70 SER A O 1
ATOM 567 N N . PRO A 1 71 ? 1.688 15.285 -31.506 1.00 49.31 71 PRO A N 1
ATOM 568 C CA . PRO A 1 71 ? 2.071 14.163 -32.346 1.00 49.31 71 PRO A CA 1
ATOM 569 C C . PRO A 1 71 ? 3.286 14.546 -33.200 1.00 49.31 71 PRO A C 1
ATOM 571 O O . PRO A 1 71 ? 3.197 14.785 -34.399 1.00 49.31 71 PRO A O 1
ATOM 574 N N . LYS A 1 72 ? 4.468 14.550 -32.588 1.00 50.19 72 LYS A N 1
ATOM 575 C CA . LYS A 1 72 ? 5.701 14.166 -33.275 1.00 50.19 72 LYS A CA 1
ATOM 576 C C . LYS A 1 72 ? 6.037 12.756 -32.817 1.00 50.19 72 LYS A C 1
ATOM 578 O O . LYS A 1 72 ? 6.919 12.539 -31.990 1.00 50.19 72 LYS A O 1
ATOM 583 N N . ALA A 1 73 ? 5.308 11.791 -33.375 1.00 53.84 73 ALA A N 1
ATOM 584 C CA . ALA A 1 73 ? 5.424 10.354 -33.121 1.00 53.84 73 ALA A CA 1
ATOM 585 C C . ALA A 1 73 ? 6.795 9.737 -33.490 1.00 53.84 73 ALA A C 1
ATOM 587 O O . ALA A 1 73 ? 6.952 8.521 -33.472 1.00 53.84 73 ALA A O 1
ATOM 588 N N . ASN A 1 74 ? 7.812 10.556 -33.765 1.00 54.88 74 ASN A N 1
ATOM 589 C CA . ASN A 1 74 ? 9.120 10.108 -34.229 1.00 54.88 74 ASN A CA 1
ATOM 590 C C . ASN A 1 74 ? 10.178 10.110 -33.107 1.00 54.88 74 ASN A C 1
ATOM 592 O O . ASN A 1 74 ? 11.290 9.665 -33.349 1.00 54.88 74 ASN A O 1
ATOM 596 N N . ASN A 1 75 ? 9.853 10.585 -31.890 1.00 77.75 75 ASN A N 1
ATOM 597 C CA . ASN A 1 75 ? 10.836 10.759 -30.804 1.00 77.75 75 ASN A CA 1
ATOM 598 C C . ASN A 1 75 ? 10.420 10.139 -29.445 1.00 77.75 75 ASN A C 1
ATOM 600 O O . ASN A 1 75 ? 11.172 10.215 -28.483 1.00 77.75 75 ASN A O 1
ATOM 604 N N . SER A 1 76 ? 9.249 9.496 -29.299 1.00 85.25 76 SER A N 1
ATOM 605 C CA . SER A 1 76 ? 8.843 8.940 -27.984 1.00 85.25 76 SER A CA 1
ATOM 606 C C . SER A 1 76 ? 9.814 7.871 -27.472 1.00 85.25 76 SER A C 1
ATOM 608 O O . SER A 1 76 ? 10.138 7.842 -26.286 1.00 85.25 76 SER A O 1
ATOM 610 N N . ARG A 1 77 ? 10.327 7.029 -28.378 1.00 88.81 77 ARG A N 1
ATOM 611 C CA . ARG A 1 77 ? 11.333 6.008 -28.072 1.00 88.81 77 ARG A CA 1
ATOM 612 C C . ARG A 1 77 ? 12.696 6.606 -27.746 1.00 88.81 77 ARG A C 1
ATOM 614 O O . ARG A 1 77 ? 13.294 6.193 -26.767 1.00 88.81 77 ARG A O 1
ATOM 621 N N . GLU A 1 78 ? 13.175 7.568 -28.526 1.00 91.00 78 GLU A N 1
ATOM 622 C CA . GLU A 1 78 ? 14.474 8.202 -28.275 1.00 91.00 78 GLU A CA 1
ATOM 623 C C . GLU A 1 78 ? 14.449 9.024 -26.970 1.00 91.00 78 GLU A C 1
ATOM 625 O O . GLU A 1 78 ? 15.366 8.912 -26.155 1.00 91.00 78 GLU A O 1
ATOM 630 N N . ILE A 1 79 ? 13.357 9.747 -26.692 1.00 91.12 79 ILE A N 1
ATOM 631 C CA . ILE A 1 79 ? 13.112 10.392 -25.391 1.00 91.12 79 ILE A CA 1
ATOM 632 C C . ILE A 1 79 ? 13.108 9.352 -24.267 1.00 91.12 79 ILE A C 1
ATOM 634 O O . ILE A 1 79 ? 13.789 9.540 -23.256 1.00 91.12 79 ILE A O 1
ATOM 638 N N . PHE A 1 80 ? 12.365 8.254 -24.432 1.00 94.31 80 PHE A N 1
ATOM 639 C CA . PHE A 1 80 ? 12.328 7.174 -23.449 1.00 94.31 80 PHE A CA 1
ATOM 640 C C . PHE A 1 80 ? 13.720 6.608 -23.177 1.00 94.31 80 PHE A C 1
ATOM 642 O O . PHE A 1 80 ? 14.103 6.494 -22.018 1.00 94.31 80 PHE A O 1
ATOM 649 N N . ASP A 1 81 ? 14.491 6.320 -24.222 1.00 94.81 81 ASP A N 1
ATOM 650 C CA . ASP A 1 81 ? 15.831 5.740 -24.125 1.00 94.81 81 ASP A CA 1
ATOM 651 C C . ASP A 1 81 ? 16.790 6.678 -23.402 1.00 94.81 81 ASP A C 1
ATOM 653 O O . ASP A 1 81 ? 17.473 6.265 -22.460 1.00 94.81 81 ASP A O 1
ATOM 657 N N . LYS A 1 82 ? 16.765 7.963 -23.765 1.00 94.69 82 LYS A N 1
ATOM 658 C CA . LYS A 1 82 ? 17.548 9.007 -23.104 1.00 94.69 82 LYS A CA 1
ATOM 659 C C . LYS A 1 82 ? 17.241 9.078 -21.608 1.00 94.69 82 LYS A C 1
ATOM 661 O O . LYS A 1 82 ? 18.164 9.042 -20.794 1.00 94.69 82 LYS A O 1
ATOM 666 N N . TYR A 1 83 ? 15.969 9.184 -21.224 1.00 96.38 83 TYR A N 1
ATOM 667 C CA . TYR A 1 83 ? 15.604 9.324 -19.812 1.00 96.38 83 TYR A CA 1
ATOM 668 C C . TYR A 1 83 ? 15.760 8.022 -19.027 1.00 96.38 83 TYR A C 1
ATOM 670 O O . TYR A 1 83 ? 16.200 8.071 -17.882 1.00 96.38 83 TYR A O 1
ATOM 678 N N . ALA A 1 84 ? 15.475 6.863 -19.621 1.00 96.88 84 ALA A N 1
ATOM 679 C CA . ALA A 1 84 ? 15.675 5.567 -18.982 1.00 96.88 84 ALA A CA 1
ATOM 680 C C . ALA A 1 84 ? 17.155 5.350 -18.626 1.00 96.88 84 ALA A C 1
ATOM 682 O O . ALA A 1 84 ? 17.469 4.987 -17.489 1.00 96.88 84 ALA A O 1
ATOM 683 N N . GLN A 1 85 ? 18.061 5.672 -19.557 1.00 96.50 85 GLN A N 1
ATOM 684 C CA . GLN A 1 85 ? 19.504 5.639 -19.325 1.00 96.50 85 GLN A CA 1
ATOM 685 C C . GLN A 1 85 ? 19.931 6.631 -18.232 1.00 96.50 85 GLN A C 1
ATOM 687 O O . GLN A 1 85 ? 20.701 6.275 -17.340 1.00 96.50 85 GLN A O 1
ATOM 692 N N . GLN A 1 86 ? 19.421 7.867 -18.266 1.00 97.31 86 GLN A N 1
ATOM 693 C CA . GLN A 1 86 ? 19.748 8.878 -17.255 1.00 97.31 86 GLN A CA 1
ATOM 694 C C . GLN A 1 86 ? 19.248 8.498 -15.859 1.00 97.31 86 GLN A C 1
ATOM 696 O O . GLN A 1 86 ? 19.974 8.694 -14.886 1.00 97.31 86 GLN A O 1
ATOM 701 N N . ILE A 1 87 ? 18.030 7.960 -15.744 1.00 97.38 87 ILE A N 1
ATOM 702 C CA . ILE A 1 87 ? 17.473 7.479 -14.475 1.00 97.38 87 ILE A CA 1
ATOM 703 C C . ILE A 1 87 ? 18.352 6.354 -13.935 1.00 97.38 87 ILE A C 1
ATOM 705 O O . ILE A 1 87 ? 18.743 6.422 -12.773 1.00 97.38 87 ILE A O 1
ATOM 709 N N . TYR A 1 88 ? 18.724 5.377 -14.770 1.00 97.38 88 TYR A N 1
ATOM 710 C CA . TYR A 1 88 ? 19.616 4.283 -14.373 1.00 97.38 88 TYR A CA 1
ATOM 711 C C . TYR A 1 88 ? 20.946 4.806 -13.825 1.00 97.38 88 TYR A C 1
ATOM 713 O O . TYR A 1 88 ? 21.312 4.506 -12.693 1.00 97.38 88 TYR A O 1
ATOM 721 N N . GLN A 1 89 ? 21.635 5.649 -14.594 1.00 96.94 89 GLN A N 1
ATOM 722 C CA . GLN A 1 89 ? 22.943 6.181 -14.213 1.00 96.94 89 GLN A CA 1
ATOM 723 C C . GLN A 1 89 ? 22.885 7.034 -12.940 1.00 96.94 89 GLN A C 1
ATOM 725 O O . GLN A 1 89 ? 23.753 6.909 -12.083 1.00 96.94 89 GLN A O 1
ATOM 730 N N . LYS A 1 90 ? 21.866 7.892 -12.795 1.00 97.31 90 LYS A N 1
ATOM 731 C CA . LYS A 1 90 ? 21.749 8.809 -11.648 1.00 97.31 90 LYS A CA 1
ATOM 732 C C . LYS A 1 90 ? 21.288 8.120 -10.368 1.00 97.31 90 LYS A C 1
ATOM 734 O O . LYS A 1 90 ? 21.705 8.527 -9.290 1.00 97.31 90 LYS A O 1
ATOM 739 N N . SER A 1 91 ? 20.410 7.121 -10.475 1.00 95.25 91 SER A N 1
ATOM 740 C CA . SER A 1 91 ? 19.928 6.363 -9.311 1.00 95.25 91 SER A CA 1
ATOM 741 C C . SER A 1 91 ? 20.897 5.264 -8.871 1.00 95.25 91 SER A C 1
ATOM 743 O O . SER A 1 91 ? 20.774 4.778 -7.750 1.00 95.25 91 SER A O 1
ATOM 745 N N . ASN A 1 92 ? 21.855 4.897 -9.732 1.00 94.88 92 ASN A N 1
ATOM 746 C CA . ASN A 1 92 ? 22.871 3.870 -9.507 1.00 94.88 92 ASN A CA 1
ATOM 747 C C . ASN A 1 92 ? 22.336 2.567 -8.861 1.00 94.88 92 ASN A C 1
ATOM 749 O O . ASN A 1 92 ? 22.874 2.116 -7.845 1.00 94.88 92 ASN A O 1
ATOM 753 N N . PRO A 1 93 ? 21.252 1.960 -9.386 1.00 95.88 93 PRO A N 1
ATOM 754 C CA . PRO A 1 93 ? 20.719 0.726 -8.833 1.00 95.88 93 PRO A CA 1
ATOM 755 C C . PRO A 1 93 ? 21.540 -0.473 -9.330 1.00 95.88 93 PRO A C 1
ATOM 757 O O . PRO A 1 93 ? 22.085 -0.448 -10.430 1.00 95.88 93 PRO A O 1
ATOM 760 N N . GLN A 1 94 ? 21.542 -1.574 -8.570 1.00 95.81 94 GLN A N 1
ATOM 761 C CA . GLN A 1 94 ? 22.132 -2.847 -9.019 1.00 95.81 94 GLN A CA 1
ATOM 762 C C . GLN A 1 94 ? 21.510 -3.331 -10.337 1.00 95.81 94 GLN A C 1
ATOM 764 O O . GLN A 1 94 ? 22.211 -3.770 -11.244 1.00 95.81 94 GLN A O 1
ATOM 769 N N . GLY A 1 95 ? 20.185 -3.246 -10.435 1.00 96.31 95 GLY A N 1
ATOM 770 C CA . GLY A 1 95 ? 19.416 -3.614 -11.611 1.00 96.31 95 GLY A CA 1
ATOM 771 C C . GLY A 1 95 ? 18.090 -2.874 -11.623 1.00 96.31 95 GLY A C 1
ATOM 772 O O . GLY A 1 95 ? 17.543 -2.533 -10.572 1.00 96.31 95 GLY A O 1
ATOM 773 N N . MET A 1 96 ? 17.578 -2.592 -12.816 1.00 97.19 96 MET A N 1
ATOM 774 C CA . MET A 1 96 ? 16.365 -1.800 -12.980 1.00 97.19 96 MET A CA 1
ATOM 775 C C . MET A 1 96 ? 15.603 -2.221 -14.227 1.00 97.19 96 MET A C 1
ATOM 777 O O . MET A 1 96 ? 16.205 -2.490 -15.261 1.00 97.19 96 MET A O 1
ATOM 781 N N . VAL A 1 97 ? 14.275 -2.214 -14.132 1.00 97.12 97 VAL A N 1
ATOM 782 C CA . VAL A 1 97 ? 13.361 -2.313 -15.271 1.00 97.12 97 VAL A CA 1
ATOM 783 C C . VAL A 1 97 ? 12.509 -1.049 -15.290 1.00 97.12 97 VAL A C 1
ATOM 785 O O . VAL A 1 97 ? 11.930 -0.684 -14.268 1.00 97.12 97 VAL A O 1
ATOM 788 N N . ILE A 1 98 ? 12.435 -0.379 -16.437 1.00 96.56 98 ILE A N 1
ATOM 789 C CA . ILE A 1 98 ? 11.575 0.788 -16.658 1.00 96.56 98 ILE A CA 1
ATOM 790 C C . ILE A 1 98 ? 10.554 0.429 -17.729 1.00 96.56 98 ILE A C 1
ATOM 7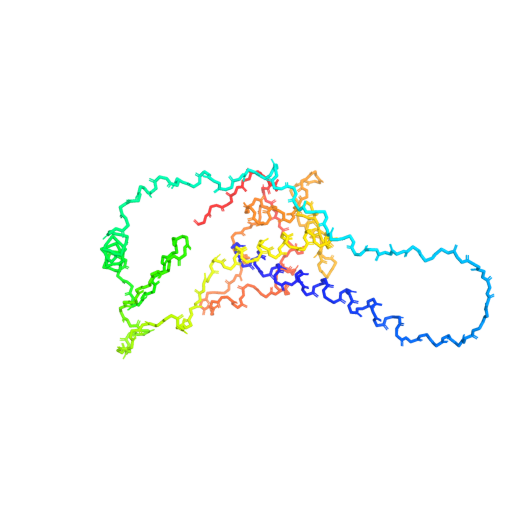92 O O . ILE A 1 98 ? 10.920 -0.098 -18.779 1.00 96.56 98 ILE A O 1
ATOM 796 N N . VAL A 1 99 ? 9.287 0.759 -17.476 1.00 96.00 99 VAL A N 1
ATOM 797 C CA . VAL A 1 99 ? 8.176 0.580 -18.416 1.00 96.00 99 VAL A CA 1
ATOM 798 C C . VAL A 1 99 ? 7.494 1.924 -18.654 1.00 96.00 99 VAL A C 1
ATOM 800 O O . VAL A 1 99 ? 7.137 2.614 -17.703 1.00 96.00 99 VAL A O 1
ATOM 803 N N . MET A 1 100 ? 7.294 2.279 -19.920 1.00 94.25 100 MET A N 1
ATOM 804 C CA . MET A 1 100 ? 6.447 3.385 -20.362 1.00 94.25 100 MET A CA 1
ATOM 805 C C . MET A 1 100 ? 5.214 2.806 -21.055 1.00 94.25 100 MET A C 1
ATOM 807 O O . MET A 1 100 ? 5.333 1.921 -21.904 1.00 94.25 100 MET A O 1
ATOM 811 N N . ILE A 1 101 ? 4.043 3.343 -20.725 1.00 92.75 101 ILE A N 1
ATOM 812 C CA . ILE A 1 101 ? 2.792 3.095 -21.443 1.00 92.75 101 ILE A CA 1
ATOM 813 C C . ILE A 1 101 ? 2.286 4.446 -21.953 1.00 92.75 101 ILE A C 1
ATOM 815 O O . ILE A 1 101 ? 2.151 5.385 -21.173 1.00 92.75 101 ILE A O 1
ATOM 819 N N . ASN A 1 102 ? 2.036 4.546 -23.257 1.00 87.25 102 ASN A N 1
ATOM 820 C CA . ASN A 1 102 ? 1.463 5.718 -23.911 1.00 87.25 102 ASN A CA 1
ATOM 821 C C . ASN A 1 102 ? 0.422 5.257 -24.939 1.00 87.25 102 ASN A C 1
ATOM 823 O O . ASN A 1 102 ? 0.782 4.770 -26.013 1.00 87.25 102 ASN A O 1
ATOM 827 N N . ASN A 1 103 ? -0.864 5.398 -24.609 1.00 88.69 103 ASN A N 1
ATOM 828 C CA . ASN A 1 103 ? -1.973 4.847 -25.389 1.00 88.69 103 ASN A CA 1
ATOM 829 C C . ASN A 1 103 ? -1.757 3.349 -25.683 1.00 88.69 103 ASN A C 1
ATOM 831 O O . ASN A 1 103 ? -1.704 2.536 -24.764 1.00 88.69 103 ASN A O 1
ATOM 835 N N . THR A 1 104 ? -1.601 2.983 -26.956 1.00 87.50 104 THR A N 1
ATOM 836 C CA . THR A 1 104 ? -1.354 1.605 -27.403 1.00 87.50 104 THR A CA 1
ATOM 837 C C . THR A 1 104 ? 0.131 1.226 -27.427 1.00 87.50 104 THR A C 1
ATOM 839 O O . THR A 1 104 ? 0.463 0.062 -27.645 1.00 87.50 104 THR A O 1
ATOM 842 N N . GLN A 1 105 ? 1.043 2.178 -27.204 1.00 87.19 105 GLN A N 1
ATOM 843 C CA . GLN A 1 105 ? 2.483 1.940 -27.201 1.00 87.19 105 GLN A CA 1
ATOM 844 C C . GLN A 1 105 ? 2.962 1.552 -25.798 1.00 87.19 105 GLN A C 1
ATOM 846 O O . GLN A 1 105 ? 2.773 2.295 -24.835 1.00 87.19 105 GLN A O 1
ATOM 851 N N . SER A 1 106 ? 3.664 0.422 -25.697 1.00 92.25 106 SER A N 1
ATOM 852 C CA . SER A 1 106 ? 4.444 0.059 -24.514 1.00 92.25 106 SER A CA 1
ATOM 853 C C . SER A 1 106 ? 5.920 -0.051 -24.878 1.00 92.25 106 SER A C 1
ATOM 855 O O . SER A 1 106 ? 6.286 -0.738 -25.834 1.00 92.25 106 SER A O 1
ATOM 857 N N . LEU A 1 107 ? 6.770 0.649 -24.132 1.00 93.75 107 LEU A N 1
ATOM 858 C CA . LEU A 1 107 ? 8.223 0.575 -24.249 1.00 93.75 107 LEU A CA 1
ATOM 859 C C . LEU A 1 107 ? 8.803 0.109 -22.916 1.00 93.75 107 LEU A C 1
ATOM 861 O O . LEU A 1 107 ? 8.318 0.491 -21.853 1.00 93.75 107 LEU A O 1
ATOM 865 N N . ASN A 1 108 ? 9.853 -0.706 -22.963 1.00 95.44 108 ASN A N 1
ATOM 866 C CA . ASN A 1 108 ? 10.537 -1.189 -21.769 1.00 95.44 108 ASN A CA 1
ATOM 867 C C . ASN A 1 108 ? 12.058 -1.200 -21.948 1.00 95.44 108 ASN A C 1
ATOM 869 O O . ASN A 1 108 ? 12.560 -1.392 -23.057 1.00 95.44 108 ASN A O 1
ATOM 873 N N . ARG A 1 109 ? 12.794 -0.968 -20.861 1.00 96.56 109 ARG A N 1
ATOM 874 C CA . ARG A 1 109 ? 14.255 -1.106 -20.789 1.00 96.56 109 ARG A CA 1
ATOM 875 C C . ARG A 1 109 ? 14.634 -1.817 -19.507 1.00 96.56 109 ARG A C 1
ATOM 877 O O . ARG A 1 109 ? 13.992 -1.610 -18.479 1.00 96.56 109 ARG A O 1
ATOM 884 N N . ALA A 1 110 ? 15.695 -2.607 -19.577 1.00 96.94 110 ALA A N 1
ATOM 885 C CA . ALA A 1 110 ? 16.301 -3.231 -18.419 1.00 96.94 110 ALA A CA 1
ATOM 886 C C . ALA A 1 110 ? 17.797 -2.919 -18.378 1.00 96.94 110 ALA A C 1
ATOM 888 O O . ALA A 1 110 ? 18.458 -2.891 -19.415 1.00 96.94 110 ALA A O 1
ATOM 889 N N . PHE A 1 111 ? 18.310 -2.678 -17.178 1.00 96.50 111 PHE A N 1
ATOM 890 C CA . PHE A 1 111 ? 19.693 -2.291 -16.929 1.00 96.50 111 PHE A CA 1
ATOM 891 C C . PHE A 1 111 ? 20.262 -3.051 -15.732 1.00 96.50 111 PHE A C 1
ATOM 893 O O . PHE A 1 111 ? 19.510 -3.522 -14.873 1.00 96.50 111 PHE A O 1
ATOM 900 N N . GLY A 1 112 ? 21.592 -3.114 -15.660 1.00 96.00 112 GLY A N 1
ATOM 901 C CA . GLY A 1 112 ? 22.318 -3.710 -14.543 1.00 96.00 112 GLY A CA 1
ATOM 902 C C . GLY A 1 112 ? 22.159 -5.225 -14.474 1.00 96.00 112 GLY A C 1
ATOM 903 O O . GLY A 1 112 ? 22.051 -5.892 -15.508 1.00 96.00 112 GLY A O 1
ATOM 904 N N . THR A 1 113 ? 22.157 -5.766 -13.257 1.00 97.00 113 THR A N 1
ATOM 905 C CA . THR A 1 113 ? 22.076 -7.206 -12.993 1.00 97.00 113 THR A CA 1
ATOM 906 C C . THR A 1 113 ? 21.094 -7.544 -11.864 1.00 97.00 113 THR A C 1
ATOM 908 O O . THR A 1 113 ? 20.687 -6.686 -11.083 1.00 97.00 113 THR A O 1
ATOM 911 N N . THR A 1 114 ? 20.653 -8.801 -11.789 1.00 95.44 114 THR A N 1
ATOM 912 C CA . THR A 1 114 ? 19.650 -9.271 -10.812 1.00 95.44 114 THR A CA 1
ATOM 913 C C . THR A 1 114 ? 20.191 -9.451 -9.391 1.00 95.44 114 THR A C 1
ATOM 915 O O . THR A 1 114 ? 19.412 -9.452 -8.438 1.00 95.44 114 THR A O 1
ATOM 918 N N . SER A 1 115 ? 21.506 -9.587 -9.231 1.00 93.69 115 SER A N 1
ATOM 919 C CA . SER A 1 115 ? 22.205 -9.636 -7.944 1.00 93.69 115 SER A CA 1
ATOM 920 C C . SER A 1 115 ? 23.665 -9.193 -8.121 1.00 93.69 115 SER A C 1
ATOM 922 O O . SER A 1 115 ? 24.152 -9.207 -9.256 1.00 93.69 115 SER A O 1
ATOM 924 N N . PRO A 1 116 ? 24.377 -8.825 -7.036 1.00 91.12 116 PRO A N 1
ATOM 925 C CA . PRO A 1 116 ? 25.772 -8.378 -7.115 1.00 91.12 116 PRO A CA 1
ATOM 926 C C . PRO A 1 116 ? 26.708 -9.364 -7.828 1.00 91.12 116 PRO A C 1
ATOM 928 O O . PRO A 1 116 ? 27.558 -8.947 -8.607 1.00 91.12 116 PRO A O 1
ATOM 931 N N . ASP A 1 117 ? 26.495 -10.666 -7.628 1.00 92.06 117 ASP A N 1
ATOM 932 C CA . ASP A 1 117 ? 27.334 -11.726 -8.209 1.00 92.06 117 ASP A CA 1
ATOM 933 C C . ASP A 1 117 ? 26.820 -12.231 -9.570 1.00 92.06 117 ASP A C 1
ATOM 935 O O . ASP A 1 117 ? 27.455 -13.052 -10.237 1.00 92.06 117 ASP A O 1
ATOM 939 N N . SER A 1 118 ? 25.642 -11.771 -9.994 1.00 90.38 118 SER A N 1
ATOM 940 C CA . SER A 1 118 ? 25.003 -12.190 -11.238 1.00 90.38 118 SER A CA 1
ATOM 941 C C . SER A 1 118 ? 25.424 -11.295 -12.397 1.00 90.38 118 SER A C 1
ATOM 943 O O . SER A 1 118 ? 25.504 -10.078 -12.262 1.00 90.38 118 SER A O 1
ATOM 945 N N . ARG A 1 119 ? 25.607 -11.893 -13.580 1.00 90.00 119 ARG A N 1
ATOM 946 C CA . ARG A 1 119 ? 25.729 -11.170 -14.861 1.00 90.00 119 ARG A CA 1
ATOM 947 C C . ARG A 1 119 ? 24.402 -11.072 -15.620 1.00 90.00 119 ARG A C 1
ATOM 949 O O . ARG A 1 119 ? 24.368 -10.582 -16.744 1.00 90.00 119 ARG A O 1
ATOM 956 N N . GLN A 1 120 ? 23.310 -11.563 -15.037 1.00 94.62 120 GLN A N 1
ATOM 957 C CA . GLN A 1 120 ? 22.003 -11.584 -15.680 1.00 94.62 120 GLN A CA 1
ATOM 958 C C . GLN A 1 120 ? 21.326 -10.223 -15.548 1.00 94.62 120 GLN A C 1
ATOM 960 O O . GLN A 1 120 ? 20.991 -9.806 -14.441 1.00 94.62 120 GLN A O 1
ATOM 965 N N . THR A 1 121 ? 21.064 -9.563 -16.673 1.00 96.06 121 THR A N 1
ATOM 966 C CA . THR A 1 121 ? 20.206 -8.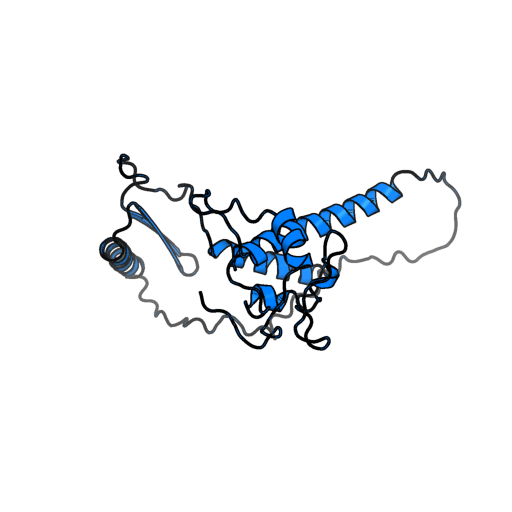375 -16.706 1.00 96.06 121 THR A CA 1
ATOM 967 C C . THR A 1 121 ? 18.764 -8.750 -16.351 1.00 96.06 121 THR A C 1
ATOM 969 O O . THR A 1 121 ? 18.282 -9.796 -16.799 1.00 96.06 121 THR A O 1
ATOM 972 N N . PRO A 1 122 ? 18.055 -7.933 -15.549 1.00 96.56 122 PRO A N 1
ATOM 973 C CA . PRO A 1 122 ? 16.639 -8.143 -15.282 1.00 96.56 122 PRO A CA 1
ATOM 974 C C . PRO A 1 122 ? 15.824 -8.263 -16.575 1.00 96.56 122 PRO A C 1
ATOM 976 O O . PRO A 1 122 ? 16.128 -7.637 -17.586 1.00 96.56 122 PRO A O 1
ATOM 979 N N . SER A 1 123 ? 14.757 -9.050 -16.537 1.00 93.75 123 SER A N 1
ATOM 980 C CA . SER A 1 123 ? 13.799 -9.177 -17.635 1.00 93.75 123 SER A CA 1
ATOM 981 C C . SER A 1 123 ? 12.429 -8.666 -17.200 1.00 93.75 123 SER A C 1
ATOM 983 O O . SER A 1 123 ? 12.179 -8.457 -16.013 1.00 93.75 123 SER A O 1
ATOM 985 N N . MET A 1 124 ? 11.501 -8.550 -18.148 1.00 92.69 124 MET A N 1
ATOM 986 C CA . MET A 1 124 ? 10.102 -8.218 -17.851 1.00 92.69 124 MET A CA 1
ATOM 987 C C . MET A 1 124 ? 9.398 -9.244 -16.947 1.00 92.69 124 MET A C 1
ATOM 989 O O . MET A 1 124 ? 8.383 -8.917 -16.343 1.00 92.69 124 MET A O 1
ATOM 993 N N . ASN A 1 125 ? 9.955 -10.453 -16.820 1.00 94.44 125 ASN A N 1
ATOM 994 C CA . ASN A 1 125 ? 9.440 -11.521 -15.962 1.00 94.44 125 ASN A CA 1
ATOM 995 C C . ASN A 1 125 ? 10.231 -11.668 -14.650 1.00 94.44 125 ASN A C 1
ATOM 997 O O . ASN A 1 125 ? 9.988 -12.601 -13.885 1.00 94.44 125 ASN A O 1
ATOM 1001 N N . SER A 1 126 ? 11.207 -10.793 -14.383 1.00 95.12 126 SER A N 1
ATOM 1002 C CA . SER A 1 126 ? 11.963 -10.831 -13.131 1.00 95.12 126 SER A CA 1
ATOM 1003 C C . SER A 1 126 ? 11.051 -10.541 -11.940 1.00 95.12 126 SER A C 1
ATOM 1005 O O . SER A 1 126 ? 10.308 -9.561 -11.926 1.00 95.12 126 SER A O 1
ATOM 1007 N N . LEU A 1 127 ? 11.131 -11.389 -10.914 1.00 95.88 127 LEU A N 1
ATOM 1008 C CA . LEU A 1 127 ? 10.342 -11.221 -9.700 1.00 95.88 127 LEU A CA 1
ATOM 1009 C C . LEU A 1 127 ? 10.838 -10.009 -8.901 1.00 95.88 127 LEU A C 1
ATOM 1011 O O . LEU A 1 127 ? 12.019 -9.917 -8.570 1.00 95.88 127 LEU A O 1
ATOM 1015 N N . ILE A 1 128 ? 9.918 -9.114 -8.540 1.00 95.94 128 ILE A N 1
ATOM 1016 C CA . ILE A 1 128 ? 10.209 -7.921 -7.739 1.00 95.94 128 ILE A CA 1
ATOM 1017 C C . ILE A 1 128 ? 9.266 -7.811 -6.542 1.00 95.94 128 ILE A C 1
ATOM 1019 O O . ILE A 1 128 ? 8.108 -8.227 -6.584 1.00 95.94 128 ILE A O 1
ATOM 1023 N N . ARG A 1 129 ? 9.750 -7.195 -5.460 1.00 95.56 129 ARG A N 1
ATOM 1024 C CA . ARG A 1 129 ? 8.905 -6.773 -4.337 1.00 95.56 129 ARG A CA 1
ATOM 1025 C C . ARG A 1 129 ? 8.437 -5.344 -4.599 1.00 95.56 129 ARG A C 1
ATOM 1027 O O . ARG A 1 129 ? 9.214 -4.411 -4.449 1.00 95.56 129 ARG A O 1
ATOM 1034 N N . ILE A 1 130 ? 7.163 -5.168 -4.942 1.00 95.69 130 ILE A N 1
ATOM 1035 C CA . ILE A 1 130 ? 6.584 -3.849 -5.271 1.00 95.69 130 ILE A CA 1
ATOM 1036 C C . ILE A 1 130 ? 6.346 -2.941 -4.045 1.00 95.69 130 ILE A C 1
ATOM 1038 O O . ILE A 1 130 ? 5.977 -1.775 -4.183 1.00 95.69 130 ILE A O 1
ATOM 1042 N N . ALA A 1 131 ? 6.558 -3.474 -2.836 1.00 95.31 131 ALA A N 1
ATOM 1043 C CA . ALA A 1 131 ? 6.494 -2.758 -1.565 1.00 95.31 131 ALA A CA 1
ATOM 1044 C C . ALA A 1 131 ? 5.243 -1.865 -1.436 1.00 95.31 131 ALA A C 1
ATOM 1046 O O . ALA A 1 131 ? 4.113 -2.348 -1.443 1.00 95.31 131 ALA A O 1
ATOM 1047 N N . SER A 1 132 ? 5.427 -0.552 -1.298 1.00 94.75 132 SER A N 1
ATOM 1048 C CA . SER A 1 132 ? 4.337 0.387 -1.033 1.00 94.75 132 SER A CA 1
ATOM 1049 C C . SER A 1 132 ? 3.333 0.550 -2.178 1.00 94.75 132 SER A C 1
ATOM 1051 O O . SER A 1 132 ? 2.240 1.044 -1.895 1.00 94.75 132 SER A O 1
ATOM 1053 N N . ILE A 1 133 ? 3.641 0.093 -3.399 1.00 96.12 133 ILE A N 1
ATOM 1054 C CA . ILE A 1 133 ? 2.695 0.072 -4.530 1.00 96.12 133 ILE A CA 1
ATOM 1055 C C . ILE A 1 133 ? 1.483 -0.813 -4.214 1.00 96.12 133 ILE A C 1
ATOM 1057 O O . ILE A 1 133 ? 0.374 -0.509 -4.647 1.00 96.12 133 ILE A O 1
ATOM 1061 N N . THR A 1 134 ? 1.641 -1.837 -3.368 1.00 96.25 134 THR A N 1
ATOM 1062 C CA . THR A 1 134 ? 0.542 -2.722 -2.955 1.00 96.25 134 THR A CA 1
ATOM 1063 C C . THR A 1 134 ? -0.662 -1.961 -2.377 1.00 96.25 134 THR A C 1
ATOM 1065 O O . THR A 1 134 ? -1.789 -2.410 -2.532 1.00 96.25 134 THR A O 1
ATOM 1068 N N . LYS A 1 135 ? -0.478 -0.769 -1.783 1.00 94.25 135 LYS A N 1
ATOM 1069 C CA . LYS A 1 135 ? -1.599 0.053 -1.275 1.00 94.25 135 LYS A CA 1
ATOM 1070 C C . LYS A 1 135 ? -2.585 0.488 -2.358 1.00 94.25 135 LYS A C 1
ATOM 1072 O O . LYS A 1 135 ? -3.762 0.673 -2.051 1.00 94.25 135 LYS A O 1
ATOM 1077 N N . LEU A 1 136 ? -2.111 0.673 -3.590 1.00 96.38 136 LEU A N 1
ATOM 1078 C CA . LEU A 1 136 ? -2.978 1.012 -4.716 1.00 96.38 136 LEU A CA 1
ATOM 1079 C C . LEU A 1 136 ? -3.928 -0.153 -4.998 1.00 96.38 136 LEU A C 1
ATOM 1081 O O . LEU A 1 136 ? -5.135 0.052 -5.037 1.00 96.38 136 LEU A O 1
ATOM 1085 N N . MET A 1 137 ? -3.401 -1.382 -5.045 1.00 97.25 137 MET A N 1
ATOM 1086 C CA . MET A 1 137 ? -4.204 -2.603 -5.206 1.00 97.25 137 MET A CA 1
ATOM 1087 C C . MET A 1 137 ? -5.182 -2.793 -4.041 1.00 97.25 137 MET A C 1
ATOM 1089 O O . MET A 1 137 ? -6.348 -3.123 -4.232 1.00 97.25 137 MET A O 1
ATOM 1093 N N . THR A 1 138 ? -4.726 -2.534 -2.818 1.00 95.81 138 THR A N 1
ATOM 1094 C CA . THR A 1 138 ? -5.558 -2.555 -1.612 1.00 95.81 138 THR A CA 1
ATOM 1095 C C . THR A 1 138 ? -6.743 -1.589 -1.717 1.00 95.81 138 THR A C 1
ATOM 1097 O O . THR A 1 138 ? -7.882 -1.962 -1.443 1.00 95.81 138 THR A O 1
ATOM 1100 N N . SER A 1 139 ? -6.491 -0.354 -2.151 1.00 96.62 139 SER A N 1
ATOM 1101 C CA . SER A 1 139 ? -7.535 0.663 -2.317 1.00 96.62 139 SER A CA 1
ATOM 1102 C C . SER A 1 139 ? -8.476 0.324 -3.474 1.00 96.62 139 SER A C 1
ATOM 1104 O O . SER A 1 139 ? -9.683 0.501 -3.349 1.00 96.62 139 SER A O 1
ATOM 1106 N N . GLU A 1 140 ? -7.955 -0.233 -4.567 1.00 97.75 140 GLU A N 1
ATOM 1107 C CA . GLU A 1 140 ? -8.758 -0.707 -5.697 1.00 97.75 140 GLU A CA 1
ATOM 1108 C C . GLU A 1 140 ? -9.751 -1.792 -5.265 1.00 97.75 140 GLU A C 1
ATOM 1110 O O . GLU A 1 140 ? -10.938 -1.720 -5.577 1.00 97.75 140 GLU A O 1
ATOM 1115 N N . VAL A 1 141 ? -9.291 -2.779 -4.494 1.00 98.06 141 VAL A N 1
ATOM 1116 C CA . VAL A 1 141 ? -10.173 -3.825 -3.969 1.00 98.06 141 VAL A CA 1
ATOM 1117 C C . VAL A 1 141 ? -11.210 -3.238 -3.005 1.00 98.06 141 VAL A C 1
ATOM 1119 O O . VAL A 1 141 ? -12.345 -3.704 -2.992 1.00 98.06 141 VAL A O 1
ATOM 1122 N N . MET A 1 142 ? -10.874 -2.198 -2.234 1.00 97.38 142 MET A N 1
ATOM 1123 C CA . MET A 1 142 ? -11.841 -1.507 -1.367 1.00 97.38 142 MET A CA 1
ATOM 1124 C C . MET A 1 142 ? -12.978 -0.890 -2.175 1.00 97.38 142 MET A C 1
ATOM 1126 O O . MET A 1 142 ? -14.141 -1.060 -1.815 1.00 97.38 142 MET A O 1
ATOM 1130 N N . LEU A 1 143 ? -12.641 -0.209 -3.270 1.00 97.81 143 LEU A N 1
ATOM 1131 C CA . LEU A 1 143 ? -13.618 0.418 -4.156 1.00 97.81 143 LEU A CA 1
ATOM 1132 C C . LEU A 1 143 ? -14.473 -0.632 -4.871 1.00 97.81 143 LEU A C 1
ATOM 1134 O O . LEU A 1 143 ? -15.691 -0.518 -4.852 1.00 97.81 143 LEU A O 1
ATOM 1138 N N . LYS A 1 144 ? -13.874 -1.722 -5.363 1.00 98.19 144 LYS A N 1
ATOM 1139 C CA . LYS A 1 144 ? -14.630 -2.847 -5.945 1.00 98.19 144 LYS A CA 1
ATOM 1140 C C . LYS A 1 144 ? -15.609 -3.476 -4.952 1.00 98.19 144 LYS A C 1
ATOM 1142 O O . LYS A 1 144 ? -16.744 -3.770 -5.302 1.00 98.19 144 LYS A O 1
ATOM 1147 N N . LEU A 1 145 ? -15.198 -3.663 -3.695 1.00 98.19 145 LEU A N 1
ATOM 1148 C CA . LEU A 1 145 ? -16.100 -4.158 -2.649 1.00 98.19 145 LEU A CA 1
ATOM 1149 C C . LEU A 1 145 ? -17.226 -3.163 -2.334 1.00 98.19 145 LEU A C 1
ATOM 1151 O O . LEU A 1 145 ? -18.308 -3.595 -1.939 1.00 98.19 145 LEU A O 1
ATOM 1155 N N . GLN A 1 146 ? -16.986 -1.861 -2.493 1.00 97.94 146 GLN A N 1
ATOM 1156 C CA . GLN A 1 146 ? -18.040 -0.859 -2.387 1.00 97.94 146 GLN A CA 1
ATOM 1157 C C . GLN A 1 146 ? -19.021 -0.925 -3.555 1.00 97.94 146 GLN A C 1
ATOM 1159 O O . GLN A 1 146 ? -20.226 -0.913 -3.314 1.00 97.94 146 GLN A O 1
ATOM 1164 N N . ASP A 1 147 ? -18.526 -1.035 -4.785 1.00 98.19 147 ASP A N 1
ATOM 1165 C CA . ASP A 1 147 ? -19.366 -1.152 -5.983 1.00 98.19 147 ASP A CA 1
ATOM 1166 C C . ASP A 1 147 ? -20.244 -2.415 -5.927 1.00 98.19 147 ASP A C 1
ATOM 1168 O O . ASP A 1 147 ? -21.415 -2.386 -6.299 1.00 98.19 147 ASP A O 1
ATOM 1172 N N . ASP A 1 148 ? -19.714 -3.497 -5.351 1.00 98.25 148 ASP A N 1
ATOM 1173 C CA . ASP A 1 148 ? -20.442 -4.738 -5.059 1.00 98.25 148 ASP A CA 1
ATOM 1174 C C . ASP A 1 148 ? -21.445 -4.617 -3.884 1.00 98.25 148 ASP A C 1
ATOM 1176 O O . ASP A 1 148 ? -22.101 -5.599 -3.524 1.00 98.25 148 ASP A O 1
ATOM 1180 N N . GLY A 1 149 ? -21.522 -3.468 -3.204 1.00 97.38 149 GLY A N 1
ATOM 1181 C CA . GLY A 1 149 ? -22.371 -3.254 -2.025 1.00 97.38 149 GLY A CA 1
ATOM 1182 C C . GLY A 1 149 ? -21.940 -4.031 -0.771 1.00 97.38 149 GLY A C 1
ATOM 1183 O O . GLY A 1 149 ? -22.724 -4.181 0.168 1.00 97.38 149 GLY A O 1
ATOM 1184 N N . LYS A 1 150 ? -20.705 -4.550 -0.727 1.00 97.50 150 LYS A N 1
ATOM 1185 C CA . LYS A 1 150 ? -20.185 -5.381 0.380 1.00 97.50 150 LYS A CA 1
ATOM 1186 C C . LYS A 1 150 ? -19.656 -4.560 1.554 1.00 97.50 150 LYS A C 1
ATOM 1188 O O . LYS A 1 150 ? -19.654 -5.048 2.686 1.00 97.50 150 LYS A O 1
ATOM 1193 N N . LEU A 1 151 ? -19.199 -3.339 1.294 1.00 97.12 151 LEU A N 1
ATOM 1194 C CA . LEU A 1 151 ? -18.809 -2.347 2.296 1.00 97.12 151 LEU A CA 1
ATOM 1195 C C . LEU A 1 151 ? -19.109 -0.939 1.784 1.00 97.12 151 LEU A C 1
ATOM 1197 O O . LEU A 1 151 ? -19.339 -0.749 0.599 1.00 97.12 151 LEU A O 1
ATOM 1201 N N . LEU A 1 152 ? -19.053 0.058 2.656 1.00 98.12 152 LEU A N 1
ATOM 1202 C CA . LEU A 1 152 ? -18.932 1.458 2.252 1.00 98.12 152 LEU A CA 1
ATOM 1203 C C . LEU A 1 152 ? -17.560 1.963 2.686 1.00 98.12 152 LEU A C 1
ATOM 1205 O O . LEU A 1 152 ? -17.120 1.663 3.796 1.00 98.12 152 LEU A O 1
ATOM 1209 N N . VAL A 1 153 ? -16.885 2.778 1.873 1.00 97.50 153 VAL A N 1
ATOM 1210 C CA . VAL A 1 153 ? -15.612 3.403 2.295 1.00 97.50 153 VAL A CA 1
ATOM 1211 C C . VAL A 1 153 ? -15.798 4.296 3.524 1.00 97.50 153 VAL A C 1
ATOM 1213 O O . VAL A 1 153 ? -14.860 4.533 4.286 1.00 97.50 153 VAL A O 1
ATOM 1216 N N . THR A 1 154 ? -17.025 4.769 3.743 1.00 97.44 154 THR A N 1
ATOM 1217 C CA . THR A 1 154 ? -17.443 5.536 4.914 1.00 97.44 154 THR A CA 1
ATOM 1218 C C . THR A 1 154 ? -17.778 4.663 6.119 1.00 97.44 154 THR A C 1
ATOM 1220 O O . THR A 1 154 ? -17.994 5.217 7.193 1.00 97.44 154 THR A O 1
ATOM 1223 N N . ASP A 1 155 ? -17.797 3.334 6.015 1.00 97.06 155 ASP A N 1
ATOM 1224 C CA . ASP A 1 155 ? -18.042 2.478 7.173 1.00 97.06 155 ASP A CA 1
ATOM 1225 C C . ASP A 1 155 ? -16.991 2.723 8.271 1.00 97.06 155 ASP A C 1
ATOM 1227 O O . ASP A 1 155 ? -15.800 2.880 7.966 1.00 97.06 155 ASP A O 1
ATOM 1231 N N . PRO A 1 156 ? -17.391 2.724 9.556 1.00 96.38 156 PRO A N 1
ATOM 1232 C CA . PRO A 1 156 ? -16.437 2.757 10.652 1.00 96.38 156 PRO A CA 1
ATOM 1233 C C . PRO A 1 156 ? -15.616 1.460 10.670 1.00 96.38 156 PRO A C 1
ATOM 1235 O O . PRO A 1 156 ? -16.162 0.367 10.522 1.00 96.38 156 PRO A O 1
ATOM 1238 N N . LEU A 1 157 ? -14.312 1.559 10.932 1.00 95.56 157 LEU A N 1
ATOM 1239 C CA . LEU A 1 157 ? -13.411 0.414 11.087 1.00 95.56 157 LEU A CA 1
ATOM 1240 C C . LEU A 1 157 ? -13.910 -0.559 12.166 1.00 95.56 157 LEU A C 1
ATOM 1242 O O . LEU A 1 157 ? -13.757 -1.766 12.012 1.00 95.56 157 LEU A O 1
ATOM 1246 N N . GLN A 1 158 ? -14.574 -0.043 13.208 1.00 95.56 158 GLN A N 1
ATOM 1247 C CA . GLN A 1 158 ? -15.208 -0.837 14.265 1.00 95.56 158 GLN A CA 1
ATOM 1248 C C . GLN A 1 158 ? -16.157 -1.916 13.716 1.00 95.56 158 GLN A C 1
ATOM 1250 O O . GLN A 1 158 ? -16.221 -3.007 14.272 1.00 95.56 158 GLN A O 1
ATOM 1255 N N . LYS A 1 159 ? -16.857 -1.659 12.600 1.00 95.81 159 LYS A N 1
ATOM 1256 C CA . LYS A 1 159 ? -17.757 -2.634 11.949 1.00 95.81 159 LYS A CA 1
ATOM 1257 C C . LYS A 1 159 ? -17.025 -3.908 11.512 1.00 95.81 159 LYS A C 1
ATOM 1259 O O . LYS A 1 159 ? -17.638 -4.967 11.401 1.00 95.81 159 LYS A O 1
ATOM 1264 N N . TYR A 1 160 ? -15.725 -3.793 11.260 1.00 94.75 160 TYR A N 1
ATOM 1265 C CA . TYR A 1 160 ? -14.853 -4.864 10.795 1.00 94.75 160 TYR A CA 1
ATOM 1266 C C . TYR A 1 160 ? -13.831 -5.275 11.859 1.00 94.75 160 TYR A C 1
ATOM 1268 O O . TYR A 1 160 ? -12.759 -5.785 11.520 1.00 94.75 160 TYR A O 1
ATOM 1276 N N . SER A 1 161 ? -14.132 -5.029 13.140 1.00 92.44 161 SER A N 1
ATOM 1277 C CA . SER A 1 161 ? -13.254 -5.438 14.226 1.00 92.44 161 SER A CA 1
ATOM 1278 C C . SER A 1 161 ? -13.220 -6.956 14.400 1.00 92.44 161 SER A C 1
ATOM 1280 O O . SER A 1 161 ? -14.197 -7.670 14.163 1.00 92.44 161 SER A O 1
ATOM 1282 N N . TYR A 1 162 ? -12.057 -7.468 14.799 1.00 89.25 162 TYR A N 1
ATOM 1283 C CA . TYR A 1 162 ? -11.867 -8.879 15.125 1.00 89.25 162 TYR A CA 1
ATOM 1284 C C . TYR A 1 162 ? -11.645 -9.043 16.624 1.00 89.25 162 TYR A C 1
ATOM 1286 O O . TYR A 1 162 ? -11.193 -8.124 17.301 1.00 89.25 162 TYR A O 1
ATOM 1294 N N . TYR A 1 163 ? -11.933 -10.241 17.140 1.00 90.94 163 TYR A N 1
ATOM 1295 C CA . TYR A 1 163 ? -11.697 -10.625 18.539 1.00 90.94 163 TYR A CA 1
ATOM 1296 C C . TYR A 1 163 ? -12.386 -9.726 19.583 1.00 90.94 163 TYR A C 1
ATOM 1298 O O . TYR A 1 163 ? -11.898 -9.630 20.707 1.00 90.94 163 TYR A O 1
ATOM 1306 N N . GLY A 1 164 ? -13.488 -9.062 19.211 1.00 88.44 164 GLY A N 1
ATOM 1307 C CA . GLY A 1 164 ? -14.211 -8.142 20.097 1.00 88.44 164 GLY A CA 1
ATOM 1308 C C . GLY A 1 164 ? -13.388 -6.921 20.513 1.00 88.44 164 GLY A C 1
ATOM 1309 O O . GLY A 1 164 ? -13.581 -6.410 21.607 1.00 88.44 164 GLY A O 1
ATOM 1310 N N . VAL A 1 165 ? -12.423 -6.502 19.689 1.00 93.12 165 VAL A N 1
ATOM 1311 C CA . VAL A 1 165 ? -11.563 -5.351 19.979 1.00 93.12 165 VAL A CA 1
ATOM 1312 C C . VAL A 1 165 ? -12.280 -4.054 19.633 1.00 93.12 165 VAL A C 1
ATOM 1314 O O . VAL A 1 165 ? -12.730 -3.882 18.498 1.00 93.12 165 VAL A O 1
ATOM 1317 N N . ASP A 1 166 ? -12.303 -3.127 20.585 1.00 93.38 166 ASP A N 1
ATOM 1318 C CA . ASP A 1 166 ? -12.714 -1.751 20.339 1.00 93.38 166 ASP A CA 1
ATOM 1319 C C . ASP A 1 166 ? -11.576 -0.952 19.709 1.00 93.38 166 ASP A C 1
ATOM 1321 O O . ASP A 1 166 ? -10.432 -0.962 20.167 1.00 93.38 166 ASP A O 1
ATOM 1325 N N . ILE A 1 167 ? -11.894 -0.288 18.603 1.00 93.81 167 ILE A N 1
ATOM 1326 C CA . ILE A 1 167 ? -10.972 0.574 17.880 1.00 93.81 167 ILE A CA 1
ATOM 1327 C C . ILE A 1 167 ? -10.782 1.855 18.698 1.00 93.81 167 ILE A C 1
ATOM 1329 O O . ILE A 1 167 ? -11.773 2.499 19.045 1.00 93.81 167 ILE A O 1
ATOM 1333 N N . PRO A 1 168 ? -9.533 2.262 18.982 1.00 91.69 168 PRO A N 1
ATOM 1334 C CA . PRO A 1 168 ? -9.279 3.455 19.774 1.00 91.69 168 PRO A CA 1
ATOM 1335 C C . PRO A 1 168 ? -9.768 4.713 19.055 1.00 91.69 168 PRO A C 1
ATOM 1337 O O . PRO A 1 168 ? -9.599 4.863 17.843 1.00 91.69 168 PRO A O 1
ATOM 1340 N N . LEU A 1 169 ? -10.339 5.633 19.828 1.00 89.62 169 LEU A N 1
ATOM 1341 C CA . LEU A 1 169 ? -10.862 6.915 19.366 1.00 89.62 169 LEU A CA 1
ATOM 1342 C C . LEU A 1 169 ? -10.284 8.038 20.227 1.00 89.62 169 LEU A C 1
ATOM 1344 O O . LEU A 1 169 ? -10.116 7.868 21.431 1.00 89.62 169 LEU A O 1
ATOM 1348 N N . VAL A 1 170 ? -10.018 9.198 19.622 1.00 86.75 170 VAL A N 1
ATOM 1349 C CA . VAL A 1 170 ? -9.659 10.412 20.383 1.00 86.75 170 VAL A CA 1
ATOM 1350 C C . VAL A 1 170 ? -10.900 11.051 21.009 1.00 86.75 170 VAL A C 1
ATOM 1352 O O . VAL A 1 170 ? -10.845 11.571 22.117 1.00 86.75 170 VAL A O 1
ATOM 1355 N N . ASN A 1 171 ? -12.034 10.995 20.308 1.00 79.88 171 ASN A N 1
ATOM 1356 C CA . ASN A 1 171 ? -13.345 11.399 20.804 1.00 79.88 171 ASN A CA 1
ATOM 1357 C C . ASN A 1 171 ? -14.447 10.559 20.134 1.00 79.88 171 ASN A C 1
ATOM 1359 O O . ASN A 1 171 ? -14.256 10.031 19.036 1.00 79.88 171 ASN A O 1
ATOM 1363 N N . ASN A 1 172 ? -15.618 10.468 20.772 1.00 76.88 172 ASN A N 1
ATOM 1364 C CA . ASN A 1 172 ? -16.749 9.665 20.282 1.00 76.88 172 ASN A CA 1
ATOM 1365 C C . ASN A 1 172 ? -17.352 10.182 18.960 1.00 76.88 172 ASN A C 1
ATOM 1367 O O . ASN A 1 172 ? -18.135 9.482 18.325 1.00 76.88 172 ASN A O 1
ATOM 1371 N N . GLN A 1 173 ? -17.006 11.401 18.541 1.00 77.81 173 GLN A N 1
ATOM 1372 C CA . GLN A 1 173 ? -17.569 12.059 17.358 1.00 77.81 173 GLN A CA 1
ATOM 1373 C C . GLN A 1 173 ? -16.783 11.757 16.073 1.00 77.81 173 GLN A C 1
ATOM 1375 O O . GLN A 1 173 ? -17.290 12.007 14.981 1.00 77.81 173 GLN A O 1
ATOM 1380 N N . SER A 1 174 ? -15.571 11.198 16.181 1.00 83.38 174 SER A N 1
ATOM 1381 C CA . SER A 1 174 ? -14.656 11.005 15.046 1.00 83.38 174 SER A CA 1
ATOM 1382 C C . SER A 1 174 ? -14.235 9.538 14.887 1.00 83.38 174 SER A C 1
ATOM 1384 O O . SER A 1 174 ? -13.054 9.216 15.056 1.00 83.38 174 SER A O 1
ATOM 1386 N N . PRO A 1 175 ? -15.170 8.616 14.569 1.00 93.00 175 PRO A N 1
ATOM 1387 C CA . PRO A 1 175 ? -14.819 7.226 14.320 1.00 93.00 175 PRO A CA 1
ATOM 1388 C C . PRO A 1 175 ? -13.841 7.107 13.149 1.00 93.00 175 PR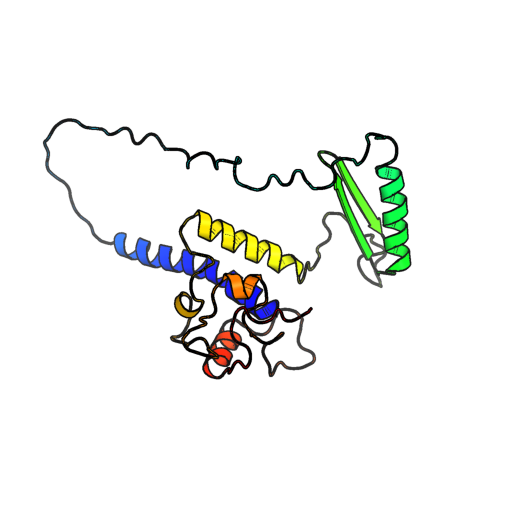O A C 1
ATOM 1390 O O . PRO A 1 175 ? -13.988 7.762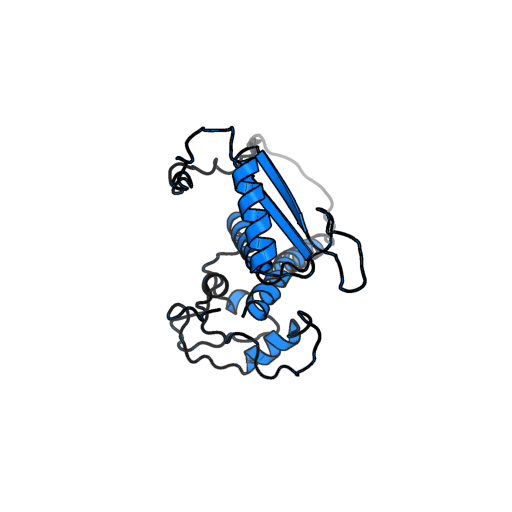 12.112 1.00 93.00 175 PRO A O 1
ATOM 1393 N N . ILE A 1 176 ? -12.858 6.217 13.280 1.00 95.19 176 ILE A N 1
ATOM 1394 C CA . ILE A 1 176 ? -11.985 5.860 12.159 1.00 95.19 176 ILE A CA 1
ATOM 1395 C C . ILE A 1 176 ? -12.839 5.130 11.123 1.00 95.19 176 ILE A C 1
ATOM 1397 O O . ILE A 1 176 ? -13.460 4.121 11.441 1.00 95.19 176 ILE A O 1
ATOM 1401 N N . ARG A 1 177 ? -12.872 5.632 9.888 1.00 95.94 177 ARG A N 1
ATOM 1402 C CA . ARG A 1 177 ? -13.588 5.058 8.747 1.00 95.94 177 ARG A CA 1
ATOM 1403 C C . ARG A 1 177 ? -12.584 4.436 7.787 1.00 95.94 177 ARG A C 1
ATOM 1405 O O . ARG A 1 177 ? -11.398 4.766 7.844 1.00 95.94 177 ARG A O 1
ATOM 1412 N N . LEU A 1 178 ? -13.031 3.546 6.906 1.00 96.94 178 LEU A N 1
ATOM 1413 C CA . LEU A 1 178 ? -12.123 2.846 5.990 1.00 96.94 178 LEU A CA 1
ATOM 1414 C C . LEU A 1 178 ? -11.338 3.809 5.086 1.00 96.94 178 LEU A C 1
ATOM 1416 O O . LEU A 1 178 ? -10.131 3.625 4.918 1.00 96.94 178 LEU A O 1
ATOM 1420 N N . TYR A 1 179 ? -11.968 4.882 4.593 1.00 96.31 179 TYR A N 1
ATOM 1421 C CA . TYR A 1 179 ? -11.255 5.887 3.799 1.00 96.31 179 TYR A CA 1
ATOM 1422 C C . TYR A 1 179 ? -10.135 6.574 4.588 1.00 96.31 179 TYR A C 1
ATOM 1424 O O . TYR A 1 179 ? -9.086 6.813 4.008 1.00 96.31 179 TYR A O 1
ATOM 1432 N N . HIS A 1 180 ? -10.280 6.798 5.904 1.00 96.00 180 HIS A N 1
ATOM 1433 C CA . HIS A 1 180 ? -9.209 7.381 6.726 1.00 96.00 180 HIS A CA 1
ATOM 1434 C C . HIS A 1 180 ? -7.938 6.521 6.713 1.00 96.00 180 HIS A C 1
ATOM 1436 O O . HIS A 1 180 ? -6.827 7.041 6.827 1.00 96.00 180 HIS A O 1
ATOM 1442 N N . LEU A 1 181 ? -8.078 5.198 6.587 1.00 96.25 181 LEU A N 1
ATOM 1443 C CA . LEU A 1 181 ? -6.927 4.309 6.459 1.00 96.25 181 LEU A CA 1
ATOM 1444 C C . LEU A 1 181 ? -6.270 4.444 5.078 1.00 96.25 181 LEU A C 1
ATOM 1446 O O . LEU A 1 181 ? -5.044 4.512 4.997 1.00 96.25 181 LEU A O 1
ATOM 1450 N N . ALA A 1 182 ? -7.080 4.520 4.018 1.00 96.25 182 ALA A N 1
ATOM 1451 C CA . ALA A 1 182 ? -6.614 4.643 2.637 1.00 96.25 182 ALA A CA 1
ATOM 1452 C C . ALA A 1 182 ? -5.974 6.007 2.337 1.00 96.25 182 ALA A C 1
ATOM 1454 O O . ALA A 1 182 ? -5.021 6.085 1.568 1.00 96.25 182 ALA A O 1
ATOM 1455 N N . THR A 1 183 ? -6.461 7.075 2.973 1.00 95.75 183 THR A N 1
ATOM 1456 C CA . THR A 1 183 ? -5.956 8.448 2.816 1.00 95.75 183 THR A CA 1
ATOM 1457 C C . THR A 1 183 ? -4.890 8.818 3.841 1.00 95.75 183 THR A C 1
ATOM 1459 O O . THR A 1 183 ? -4.462 9.966 3.881 1.00 95.75 183 THR A O 1
ATOM 1462 N N . HIS A 1 184 ? -4.460 7.875 4.685 1.00 94.75 184 HIS A N 1
ATOM 1463 C CA . HIS A 1 184 ? -3.457 8.106 5.729 1.00 94.75 184 HIS A CA 1
ATOM 1464 C C . HIS A 1 184 ? -3.850 9.152 6.787 1.00 94.75 184 HIS A C 1
ATOM 1466 O O . HIS A 1 184 ? -2.977 9.730 7.426 1.00 94.75 184 HIS A O 1
ATOM 1472 N N . THR A 1 185 ? -5.151 9.343 7.031 1.00 94.88 185 THR A N 1
ATOM 1473 C CA . THR A 1 185 ? -5.688 10.317 8.000 1.00 94.88 185 THR A CA 1
ATOM 1474 C C . THR A 1 185 ? -6.334 9.681 9.232 1.00 94.88 185 THR A C 1
ATOM 1476 O O . THR A 1 185 ? -7.076 10.325 9.962 1.00 94.88 185 THR A O 1
ATOM 1479 N N . SER A 1 186 ? -6.081 8.398 9.494 1.00 93.56 186 SER A N 1
ATOM 1480 C CA . SER A 1 186 ? -6.687 7.670 10.625 1.00 93.56 186 SER A CA 1
ATOM 1481 C C . SER A 1 186 ? -6.153 8.038 12.012 1.00 93.56 186 SER A C 1
ATOM 1483 O O . SER A 1 186 ? -6.769 7.659 13.002 1.00 93.56 186 SER A O 1
ATOM 1485 N N . GLY A 1 187 ? -5.009 8.722 12.093 1.00 91.81 187 GLY A N 1
ATOM 1486 C CA . GLY A 1 187 ? -4.306 8.983 13.352 1.00 91.81 187 GLY A CA 1
ATOM 1487 C C . GLY A 1 187 ? -3.444 7.815 13.854 1.00 91.81 187 GLY A C 1
ATOM 1488 O O . GLY A 1 187 ? -2.741 7.972 14.849 1.00 91.81 187 GLY A O 1
ATOM 1489 N N . PHE A 1 188 ? -3.445 6.657 13.178 1.00 93.00 188 PHE A N 1
ATOM 1490 C CA . PHE A 1 188 ? -2.565 5.539 13.536 1.00 93.00 188 PHE A CA 1
ATOM 1491 C C . PHE A 1 188 ? -1.083 5.861 13.287 1.00 93.00 188 PHE A C 1
ATOM 1493 O O . PHE A 1 188 ? -0.762 6.493 12.281 1.00 93.00 188 PHE A O 1
ATOM 1500 N N . PRO A 1 189 ? -0.159 5.371 14.139 1.00 92.19 189 PRO A N 1
ATOM 1501 C CA . PRO A 1 189 ? 1.275 5.556 13.938 1.00 92.19 189 PRO A CA 1
ATOM 1502 C C . PRO A 1 189 ? 1.740 4.877 12.654 1.00 92.19 189 PRO A C 1
ATOM 1504 O O . PRO A 1 189 ? 1.030 4.044 12.085 1.00 92.19 189 PRO A O 1
ATOM 1507 N N . ARG A 1 190 ? 2.968 5.203 12.211 1.00 90.00 190 ARG A N 1
ATOM 1508 C CA . ARG A 1 190 ? 3.538 4.591 11.009 1.00 90.00 190 ARG A CA 1
ATOM 1509 C C . ARG A 1 190 ? 3.580 3.093 11.189 1.00 90.00 190 ARG A C 1
ATOM 1511 O O . ARG A 1 190 ? 2.738 2.412 10.637 1.00 90.00 190 ARG A O 1
ATOM 1518 N N . GLU A 1 191 ? 4.513 2.546 11.928 1.00 91.31 191 GLU A N 1
ATOM 1519 C CA . GLU A 1 191 ? 4.447 1.116 12.210 1.00 91.31 191 GLU A CA 1
ATOM 1520 C C . GLU A 1 191 ? 3.838 0.881 13.581 1.00 91.31 191 GLU A C 1
ATOM 1522 O O . GLU A 1 191 ? 3.818 1.775 14.429 1.00 91.31 191 GLU A O 1
ATOM 1527 N N . GLN A 1 192 ? 3.339 -0.336 13.794 1.00 94.06 192 GLN A N 1
ATOM 1528 C CA . GLN A 1 192 ? 3.009 -0.781 15.137 1.00 94.06 192 GLN A CA 1
ATOM 1529 C C . GLN A 1 192 ? 4.262 -0.619 16.024 1.00 94.06 192 GLN A C 1
ATOM 1531 O O . GLN A 1 192 ? 5.333 -1.109 15.647 1.00 94.06 192 GLN A O 1
ATOM 1536 N N . PRO A 1 193 ? 4.169 0.066 17.178 1.00 92.88 193 PRO A N 1
ATOM 1537 C CA . PRO A 1 193 ? 5.278 0.174 18.120 1.00 92.88 193 PRO A CA 1
ATOM 1538 C C . PRO A 1 193 ? 5.704 -1.191 18.687 1.00 92.88 193 PRO A C 1
ATOM 1540 O O . PRO A 1 193 ? 4.910 -2.130 18.740 1.00 92.88 193 PRO A O 1
ATOM 1543 N N . GLY A 1 194 ? 6.955 -1.295 19.150 1.00 91.25 194 GLY A N 1
ATOM 1544 C CA . GLY A 1 194 ? 7.466 -2.497 19.831 1.00 91.25 194 GLY A CA 1
ATOM 1545 C C . GLY A 1 194 ? 7.963 -3.619 18.909 1.00 91.25 194 GLY A C 1
ATOM 1546 O O . GLY A 1 194 ? 8.104 -4.760 19.344 1.00 91.25 194 GLY A O 1
ATOM 1547 N N . GLY A 1 195 ? 8.228 -3.320 17.635 1.00 89.44 195 GLY A N 1
ATOM 1548 C CA . GLY A 1 195 ? 8.837 -4.278 16.711 1.00 89.44 195 GLY A CA 1
ATOM 1549 C C . GLY A 1 195 ? 10.302 -4.566 17.050 1.00 89.44 195 GLY A C 1
ATOM 1550 O O . GLY A 1 195 ? 11.043 -3.671 17.447 1.00 89.44 195 GLY A O 1
ATOM 1551 N N . LYS A 1 196 ? 10.739 -5.814 16.848 1.00 90.19 196 LYS A N 1
ATOM 1552 C CA . LYS A 1 196 ? 12.147 -6.206 17.024 1.00 90.19 196 LYS A CA 1
ATOM 1553 C C . LYS A 1 196 ? 13.006 -5.730 15.852 1.00 90.19 196 LYS A C 1
ATOM 1555 O O . LYS A 1 196 ? 12.582 -5.801 14.695 1.00 90.19 196 LYS A O 1
ATOM 1560 N N . TRP A 1 197 ? 14.219 -5.279 16.155 1.00 90.81 197 TRP A N 1
ATOM 1561 C CA . TRP A 1 197 ? 15.234 -4.978 15.148 1.00 90.81 197 TRP A CA 1
ATOM 1562 C C . TRP A 1 197 ? 15.739 -6.265 14.468 1.00 90.81 197 TRP A C 1
ATOM 1564 O O . TRP A 1 197 ? 15.641 -7.348 15.042 1.00 90.81 197 TRP A O 1
ATOM 1574 N N . GLY A 1 198 ? 16.239 -6.158 13.233 1.00 92.38 198 GLY A N 1
ATOM 1575 C CA . GLY A 1 198 ? 16.835 -7.283 12.492 1.00 92.38 198 GLY A CA 1
ATOM 1576 C C . GLY A 1 198 ? 15.848 -8.320 11.939 1.00 92.38 198 GLY A C 1
ATOM 1577 O O . GLY A 1 198 ? 16.259 -9.358 11.430 1.00 92.38 198 GLY A O 1
ATOM 1578 N N . ARG A 1 199 ? 14.537 -8.069 12.022 1.00 92.25 199 ARG A N 1
ATOM 1579 C CA . ARG A 1 199 ? 13.516 -8.969 11.468 1.00 92.25 199 ARG A CA 1
ATOM 1580 C C . ARG A 1 199 ? 13.456 -8.902 9.933 1.00 92.25 199 ARG A C 1
ATOM 1582 O O . ARG A 1 199 ? 13.626 -7.816 9.375 1.00 92.25 199 ARG A O 1
ATOM 1589 N N . PRO A 1 200 ? 13.121 -10.013 9.251 1.00 94.88 200 PRO A N 1
ATOM 1590 C CA . PRO A 1 200 ? 12.800 -9.988 7.829 1.00 94.88 200 PRO A CA 1
ATOM 1591 C C . PRO A 1 200 ? 11.710 -8.963 7.479 1.00 94.88 200 PRO A C 1
ATOM 1593 O O . PRO A 1 200 ? 10.813 -8.663 8.275 1.00 94.88 200 PRO A O 1
ATOM 1596 N N . VAL A 1 201 ? 11.775 -8.431 6.260 1.00 93.62 201 VAL A N 1
ATOM 1597 C CA . VAL A 1 201 ? 10.798 -7.453 5.763 1.00 93.62 201 VAL A CA 1
ATOM 1598 C C . VAL A 1 201 ? 9.425 -8.095 5.543 1.00 93.62 201 VAL A C 1
ATOM 1600 O O . VAL A 1 201 ? 9.326 -9.229 5.078 1.00 93.62 201 VAL A O 1
ATOM 1603 N N . PHE A 1 202 ? 8.361 -7.345 5.845 1.00 92.88 202 PHE A N 1
ATOM 1604 C CA . PHE A 1 202 ? 6.956 -7.700 5.582 1.00 92.88 202 PHE A CA 1
ATOM 1605 C C . PHE A 1 202 ? 6.416 -8.967 6.275 1.00 92.88 202 PHE A C 1
ATOM 1607 O O . PHE A 1 202 ? 5.410 -9.516 5.834 1.00 92.88 202 PHE A O 1
ATOM 1614 N N . ILE A 1 203 ? 7.035 -9.423 7.371 1.00 93.31 203 ILE A N 1
ATOM 1615 C CA . ILE A 1 203 ? 6.515 -10.555 8.170 1.00 93.31 203 ILE A CA 1
ATOM 1616 C C . ILE A 1 203 ? 5.893 -10.147 9.514 1.00 93.31 203 ILE A C 1
ATOM 1618 O O . ILE A 1 203 ? 5.287 -10.971 10.191 1.00 93.31 203 ILE A O 1
ATOM 1622 N N . TRP A 1 204 ? 6.057 -8.889 9.929 1.00 94.50 204 TRP A N 1
ATOM 1623 C CA . TRP A 1 204 ? 5.522 -8.366 11.189 1.00 94.50 204 TRP A CA 1
ATOM 1624 C C . TRP A 1 204 ? 5.061 -6.914 11.002 1.00 94.50 204 TRP A C 1
ATOM 1626 O O . TRP A 1 204 ? 5.720 -6.178 10.260 1.00 94.50 204 TRP A O 1
ATOM 1636 N N . PRO A 1 205 ? 3.996 -6.466 11.689 1.00 94.88 205 PRO A N 1
ATOM 1637 C CA . PRO A 1 205 ? 3.163 -7.229 12.628 1.00 94.88 205 PRO A CA 1
ATOM 1638 C C . PRO A 1 205 ? 2.265 -8.247 11.919 1.00 94.88 205 PRO A C 1
ATOM 1640 O O . PRO A 1 205 ? 1.809 -8.008 10.800 1.00 94.88 205 PRO A O 1
ATOM 1643 N N . THR A 1 206 ? 1.984 -9.382 12.561 1.00 94.62 206 THR A N 1
ATOM 1644 C CA . THR A 1 206 ? 0.970 -10.332 12.077 1.00 94.62 206 THR A CA 1
ATOM 1645 C C . THR A 1 206 ? -0.443 -9.777 12.283 1.00 94.62 206 THR A C 1
ATOM 1647 O O . THR A 1 206 ? -0.646 -8.740 12.917 1.00 94.62 206 THR A O 1
ATOM 1650 N N . HIS A 1 207 ? -1.457 -10.467 11.753 1.00 91.69 207 HIS A N 1
ATOM 1651 C CA . HIS A 1 207 ? -2.854 -10.107 12.012 1.00 91.69 207 HIS A CA 1
ATOM 1652 C C . HIS A 1 207 ? -3.173 -10.080 13.511 1.00 91.69 207 HIS A C 1
ATOM 1654 O O . HIS A 1 207 ? -3.730 -9.099 13.997 1.00 91.69 207 HIS A O 1
ATOM 1660 N N . GLY A 1 208 ? -2.765 -11.117 14.248 1.00 93.94 208 GLY A N 1
ATOM 1661 C CA . GLY A 1 208 ? -2.963 -11.188 15.694 1.00 93.94 208 GLY A CA 1
ATOM 1662 C C . GLY A 1 208 ? -2.242 -10.065 16.438 1.00 93.94 208 GLY A C 1
ATOM 1663 O O . GLY A 1 208 ? -2.844 -9.436 17.304 1.00 93.94 208 GLY A O 1
ATOM 1664 N N . ASP A 1 209 ? -1.001 -9.754 16.053 1.00 94.94 209 ASP A N 1
ATOM 1665 C CA . ASP A 1 209 ? -0.221 -8.676 16.677 1.00 94.94 209 ASP A CA 1
ATOM 1666 C C . ASP A 1 209 ? -0.919 -7.319 16.565 1.00 94.94 209 ASP A C 1
ATOM 1668 O O . ASP A 1 209 ? -0.959 -6.577 17.548 1.00 94.94 209 ASP A O 1
ATOM 1672 N N . ARG A 1 210 ? -1.508 -7.016 15.399 1.00 95.25 210 ARG A N 1
ATOM 1673 C CA . ARG A 1 210 ? -2.232 -5.756 15.164 1.00 95.25 210 ARG A CA 1
ATOM 1674 C C . ARG A 1 210 ? -3.450 -5.631 16.064 1.00 95.25 210 ARG A C 1
ATOM 1676 O O . ARG A 1 210 ? -3.601 -4.625 16.749 1.00 95.25 210 ARG A O 1
ATOM 1683 N N . TRP A 1 211 ? -4.297 -6.657 16.102 1.00 94.25 211 TRP A N 1
ATOM 1684 C CA . TRP A 1 211 ? -5.498 -6.633 16.941 1.00 94.25 211 TRP A CA 1
ATOM 1685 C C . TRP A 1 211 ? -5.172 -6.662 18.434 1.00 94.25 211 TRP A C 1
ATOM 1687 O O . TRP A 1 211 ? -5.849 -6.006 19.219 1.00 94.25 211 TRP A O 1
ATOM 1697 N N . ASN A 1 212 ? -4.115 -7.367 18.838 1.00 94.44 212 ASN A N 1
ATOM 1698 C CA . ASN A 1 212 ? -3.659 -7.361 20.226 1.00 94.44 212 ASN A CA 1
ATOM 1699 C C . ASN A 1 212 ? -3.107 -6.001 20.651 1.00 94.44 212 ASN A C 1
ATOM 1701 O O . ASN A 1 212 ? -3.338 -5.588 21.785 1.00 94.44 212 ASN A O 1
ATOM 1705 N N . TRP A 1 213 ? -2.413 -5.299 19.756 1.00 95.12 213 TRP A N 1
ATOM 1706 C CA . TRP A 1 213 ? -1.970 -3.934 20.008 1.00 95.12 213 TRP A CA 1
ATOM 1707 C C . TRP A 1 213 ? -3.148 -2.957 20.088 1.00 95.12 213 TRP A C 1
ATOM 1709 O O . TRP A 1 213 ? -3.205 -2.167 21.027 1.00 95.12 213 TRP A O 1
ATOM 1719 N N . LEU A 1 214 ? -4.126 -3.063 19.180 1.00 95.12 214 LEU A N 1
ATOM 1720 C CA . LEU A 1 214 ? -5.308 -2.191 19.159 1.00 95.12 214 LEU A CA 1
ATOM 1721 C C . LEU A 1 214 ? -6.101 -2.208 20.475 1.00 95.12 214 LEU A C 1
ATOM 1723 O O . LEU A 1 214 ? -6.602 -1.163 20.866 1.00 95.12 214 LEU A O 1
ATOM 1727 N N . LYS A 1 215 ? -6.119 -3.329 21.214 1.00 92.75 215 LYS A N 1
ATOM 1728 C CA . LYS A 1 215 ? -6.747 -3.430 22.553 1.00 92.75 215 LYS A CA 1
ATOM 1729 C C . LYS A 1 215 ? -6.223 -2.418 23.577 1.00 92.75 215 LYS A C 1
ATOM 1731 O O . LYS A 1 215 ? -6.885 -2.171 24.576 1.00 92.75 215 LYS A O 1
ATOM 1736 N N . LYS A 1 216 ? -4.994 -1.931 23.394 1.00 92.56 216 LYS A N 1
ATOM 1737 C CA . LYS A 1 216 ? -4.291 -1.061 24.351 1.00 92.56 216 LYS A CA 1
ATOM 1738 C C . LYS A 1 216 ? -3.805 0.238 23.715 1.00 92.56 216 LYS A C 1
ATOM 1740 O O . LYS A 1 216 ? -3.175 1.046 24.388 1.00 92.56 216 LYS A O 1
ATOM 1745 N N . ALA A 1 217 ? -4.015 0.401 22.413 1.00 92.75 217 ALA A N 1
ATOM 1746 C CA . ALA A 1 217 ? -3.543 1.560 21.686 1.00 92.75 217 ALA A CA 1
ATOM 1747 C C . ALA A 1 217 ? -4.339 2.797 22.108 1.00 92.75 217 ALA A C 1
ATOM 1749 O O . ALA A 1 217 ? -5.552 2.738 22.280 1.00 92.75 217 ALA A O 1
ATOM 1750 N N . SER A 1 218 ? -3.657 3.929 22.227 1.00 91.94 218 SER A N 1
ATOM 1751 C CA . SER A 1 218 ? -4.277 5.243 22.347 1.00 91.94 218 SER A CA 1
ATOM 1752 C C . SER A 1 218 ? -3.849 6.098 21.161 1.00 91.94 218 SER A C 1
ATOM 1754 O O . SER A 1 218 ? -2.739 5.956 20.641 1.00 91.94 218 SER A O 1
ATOM 1756 N N . LEU A 1 219 ? -4.753 6.959 20.701 1.00 90.81 219 LEU A N 1
ATOM 1757 C CA . LEU A 1 219 ? -4.493 7.897 19.616 1.00 90.81 219 LEU A CA 1
ATOM 1758 C C . LEU A 1 219 ? -4.476 9.314 20.173 1.00 90.81 219 LEU A C 1
ATOM 1760 O O . LEU A 1 219 ? -5.223 9.635 21.093 1.00 90.81 219 LEU A O 1
ATOM 1764 N N . THR A 1 220 ? -3.629 10.161 19.601 1.00 89.62 220 THR A N 1
ATOM 1765 C CA . THR A 1 220 ? -3.511 11.579 19.977 1.00 89.62 220 THR A CA 1
ATOM 1766 C C . THR A 1 220 ? -4.113 12.511 18.931 1.00 89.62 220 THR A C 1
ATOM 1768 O O . THR A 1 220 ? -4.391 13.669 19.222 1.00 89.62 220 THR A O 1
ATOM 1771 N N . THR A 1 221 ? -4.346 12.018 17.713 1.00 90.00 221 THR A N 1
ATOM 1772 C CA . THR A 1 221 ? -4.905 12.792 16.602 1.00 90.00 221 THR A CA 1
ATOM 1773 C C . THR A 1 221 ? -6.257 12.208 16.190 1.00 90.00 221 THR A C 1
ATOM 1775 O O . THR A 1 221 ? -6.318 11.020 15.863 1.00 90.00 221 THR A O 1
ATOM 1778 N N . PRO A 1 222 ? -7.346 13.004 16.193 1.00 92.00 222 PRO A N 1
ATOM 1779 C CA . PRO A 1 222 ? -8.627 12.566 15.656 1.00 92.00 222 PRO A CA 1
ATOM 1780 C C . PRO A 1 222 ? -8.516 12.188 14.177 1.00 92.00 222 PRO A C 1
ATOM 1782 O O . PRO A 1 222 ? -7.743 12.783 13.421 1.00 92.00 222 PRO A O 1
ATOM 1785 N N . ALA A 1 223 ? -9.328 11.225 13.748 1.00 92.56 223 ALA A N 1
ATOM 1786 C CA . ALA A 1 223 ? -9.361 10.828 12.350 1.00 92.56 223 ALA A CA 1
ATOM 1787 C C . ALA A 1 223 ? -9.789 12.005 11.448 1.00 92.56 223 ALA A C 1
ATOM 1789 O O . ALA A 1 223 ? -10.693 12.763 11.793 1.00 92.56 223 ALA A O 1
ATOM 1790 N N . GLY A 1 224 ? -9.132 12.157 10.299 1.00 91.44 224 GLY A N 1
ATOM 1791 C CA . GLY A 1 224 ? -9.386 13.215 9.318 1.00 91.44 224 GLY A CA 1
ATOM 1792 C C . GLY A 1 224 ? -8.590 14.511 9.518 1.00 91.44 224 GLY A C 1
ATOM 1793 O O . GLY A 1 224 ? -8.603 15.342 8.619 1.00 91.44 224 GLY A O 1
ATOM 1794 N N . GLN A 1 225 ? -7.879 14.688 10.639 1.00 89.75 225 GLN A N 1
ATOM 1795 C CA . GLN A 1 225 ? -7.218 15.964 10.972 1.00 89.75 225 GLN A CA 1
ATOM 1796 C C . GLN A 1 225 ? -5.825 16.138 10.360 1.00 89.75 225 GLN A C 1
ATOM 1798 O O . GLN A 1 225 ? -5.435 17.244 10.002 1.00 89.75 225 GLN A O 1
ATOM 1803 N N . SER A 1 226 ? -5.053 15.061 10.240 1.00 86.69 226 SER A N 1
ATOM 1804 C CA . SER A 1 226 ? -3.723 15.124 9.642 1.00 86.69 226 SER A CA 1
ATOM 1805 C C . SER A 1 226 ? -3.420 13.858 8.864 1.00 86.69 226 SER A C 1
ATOM 1807 O O . SER A 1 226 ? -3.806 12.756 9.256 1.00 86.69 226 SER A O 1
ATOM 1809 N N . ALA A 1 227 ? -2.729 14.033 7.740 1.00 82.50 227 ALA A N 1
ATOM 1810 C CA . ALA A 1 227 ? -2.078 12.937 7.052 1.00 82.50 227 ALA A CA 1
ATOM 1811 C C . ALA A 1 227 ? -0.669 12.794 7.620 1.00 82.50 227 ALA A C 1
ATOM 1813 O O . ALA A 1 227 ? 0.085 13.767 7.683 1.00 82.50 227 ALA A O 1
ATOM 1814 N N . LEU A 1 228 ? -0.297 11.591 8.033 1.00 72.44 228 LEU A N 1
ATOM 1815 C CA . LEU A 1 228 ? 1.078 11.354 8.445 1.00 72.44 228 LEU A CA 1
ATOM 1816 C C . LEU A 1 228 ? 1.946 11.127 7.201 1.00 72.44 228 LEU A C 1
ATOM 1818 O O . LEU A 1 228 ? 1.677 10.233 6.397 1.00 72.44 228 LEU A O 1
ATOM 1822 N N . LEU A 1 229 ? 2.971 11.968 7.048 1.00 51.59 229 LEU A N 1
ATOM 1823 C CA . LEU A 1 229 ? 3.861 11.981 5.887 1.00 51.59 229 LEU A CA 1
ATOM 1824 C C . LEU A 1 229 ? 4.765 10.733 5.828 1.00 51.59 229 LEU A C 1
ATOM 1826 O O . LEU A 1 229 ? 5.069 10.097 6.844 1.00 51.59 229 LEU A O 1
ATOM 1830 N N . PHE A 1 230 ? 5.131 10.362 4.597 1.00 46.78 230 PHE A N 1
ATOM 1831 C CA . PHE A 1 230 ? 5.877 9.150 4.249 1.00 46.78 230 PHE A CA 1
ATOM 1832 C C . PHE A 1 230 ? 7.381 9.238 4.482 1.00 46.78 230 PHE A C 1
ATOM 1834 O O . PHE A 1 230 ? 7.940 10.343 4.385 1.00 46.78 230 PHE A O 1
#